Protein AF-A0A959WHS4-F1 (afdb_monomer_lite)

Sequence (307 aa):
MARWALAMSAAGRLDDRDVRGLQAGLTADWGADGTFGAGALDLGWALLAARAAAMEPPQLALERLRLTQGTDGGWPSRSGARADTVTTATALQALATWGEPRDSDTVRRARRWLLRQQRRDGGFPVWRGRRSTAVETAWATLGIRALGDDPRSASWRRRGGGGPLGYLRRLQGASGGVVVTAGGRESVLATALTALAFAGRPLPLESTASAVVVSHGPRVIRRSPVDGGHPGEVVLVAYRDNPGGTGVDPGQVRFVVGGRDVTAAARVTSLGLQVATNRVGPRPATAVLLLTDRAGNSSRTVWTIGR

pLDDT: mean 87.06, std 13.59, range [31.25, 98.56]

Foldseek 3Di:
DLVVLLVCQQVVNQDPVNLVVLVVVLVVQADPQLDGPAFLQRLLSSLLSCVSSLHDGRPNNLVRNLVQQDPQLAHARHPPGDGFLLSRLSSLLSCLSVPNDLPDPSNVSSLVLLLQQQDLLQAGDRGRPDDGWLLSLLSNLLSCVSSVHHQQDPSQQHVPNGHSLSSQVVQQDPVRFGAGDPPHDGDPNSSVSNVVSVPRHHPSNRYPPPDPPPQAFKDWPDWPPDFQEAHDQKTKTFIFGDSVFQFWDQVFKWKAKQNRTLSVQWDTDSTIIMHGPVSRDDDQIKIWIWIAHPSGRIDIDIGTHHD

Structure (mmCIF, N/CA/C/O backbone):
data_AF-A0A959WHS4-F1
#
_entry.id   AF-A0A959WHS4-F1
#
loop_
_atom_site.group_PDB
_atom_site.id
_atom_site.type_symbol
_atom_site.label_atom_id
_atom_site.label_alt_id
_atom_site.label_comp_id
_atom_site.label_asym_id
_atom_site.label_entity_id
_atom_site.label_seq_id
_atom_site.pdbx_PDB_ins_code
_atom_site.Cartn_x
_atom_site.Cartn_y
_atom_site.Cartn_z
_atom_site.occupancy
_atom_site.B_iso_or_equiv
_atom_site.auth_seq_id
_atom_site.auth_comp_id
_atom_site.auth_asym_id
_atom_site.auth_atom_id
_atom_site.pdbx_PDB_model_num
ATOM 1 N N . MET A 1 1 ? 14.689 0.725 8.552 1.00 54.44 1 MET A N 1
ATOM 2 C CA . MET A 1 1 ? 13.844 -0.161 9.388 1.00 54.44 1 MET A CA 1
ATOM 3 C C . MET A 1 1 ? 12.530 -0.577 8.719 1.00 54.44 1 MET A C 1
ATOM 5 O O . MET A 1 1 ? 12.254 -1.768 8.686 1.00 54.44 1 MET A O 1
ATOM 9 N N . ALA A 1 2 ? 11.768 0.337 8.100 1.00 57.09 2 ALA A N 1
ATOM 10 C CA . ALA A 1 2 ? 10.454 0.043 7.497 1.00 57.09 2 ALA A CA 1
ATOM 11 C C . ALA A 1 2 ? 10.394 -1.175 6.541 1.00 57.09 2 ALA A C 1
ATOM 13 O O . ALA A 1 2 ? 9.486 -1.996 6.634 1.00 57.09 2 ALA A O 1
ATOM 14 N N . ARG A 1 3 ? 11.383 -1.341 5.648 1.00 63.47 3 ARG A N 1
ATOM 15 C CA . ARG A 1 3 ? 11.418 -2.461 4.680 1.00 63.47 3 ARG A CA 1
ATOM 16 C C . ARG A 1 3 ? 11.615 -3.833 5.335 1.00 63.47 3 ARG A C 1
ATOM 18 O O . ARG A 1 3 ? 11.027 -4.807 4.881 1.00 63.47 3 ARG A O 1
ATOM 25 N N . TRP A 1 4 ? 12.426 -3.901 6.391 1.00 55.53 4 TRP A N 1
ATOM 26 C CA . TRP A 1 4 ? 12.658 -5.133 7.150 1.00 55.53 4 TRP A CA 1
ATOM 27 C C . TRP A 1 4 ? 11.402 -5.533 7.928 1.00 55.53 4 TRP A C 1
ATOM 29 O O . TRP A 1 4 ? 10.964 -6.674 7.839 1.00 55.53 4 TRP A O 1
ATOM 39 N N . ALA A 1 5 ? 10.751 -4.570 8.581 1.00 55.06 5 ALA A N 1
ATOM 40 C CA . ALA A 1 5 ? 9.518 -4.831 9.309 1.00 55.06 5 ALA A CA 1
ATOM 41 C C . ALA A 1 5 ? 8.369 -5.302 8.410 1.00 55.06 5 ALA A C 1
ATOM 43 O O . ALA A 1 5 ? 7.632 -6.206 8.783 1.00 55.06 5 ALA A O 1
ATOM 44 N N . LEU A 1 6 ? 8.238 -4.750 7.200 1.00 56.69 6 LEU A N 1
ATOM 45 C CA . LEU A 1 6 ? 7.239 -5.221 6.237 1.00 56.69 6 LEU A CA 1
ATOM 46 C C . LEU A 1 6 ? 7.536 -6.632 5.727 1.00 56.69 6 LEU A C 1
ATOM 48 O O . LEU A 1 6 ? 6.605 -7.408 5.533 1.00 56.69 6 LEU A O 1
ATOM 52 N N . ALA A 1 7 ? 8.812 -6.988 5.558 1.00 58.56 7 ALA A N 1
ATOM 53 C CA . ALA A 1 7 ? 9.209 -8.351 5.214 1.00 58.56 7 ALA A CA 1
ATOM 54 C C . ALA A 1 7 ? 8.917 -9.342 6.357 1.00 58.56 7 ALA A C 1
ATOM 56 O O . ALA A 1 7 ? 8.377 -10.417 6.107 1.00 58.56 7 ALA A O 1
ATOM 57 N N . MET A 1 8 ? 9.206 -8.970 7.607 1.00 50.91 8 MET A N 1
ATOM 58 C CA . MET A 1 8 ? 8.929 -9.801 8.787 1.00 50.91 8 MET A CA 1
ATOM 59 C C . MET A 1 8 ? 7.428 -9.914 9.084 1.00 50.91 8 MET A C 1
ATOM 61 O O . MET A 1 8 ? 6.952 -10.992 9.432 1.00 50.91 8 MET A O 1
ATOM 65 N N . SER A 1 9 ? 6.669 -8.836 8.875 1.00 53.22 9 SER A N 1
ATOM 66 C CA . SER A 1 9 ? 5.205 -8.825 8.970 1.00 53.22 9 SER A CA 1
ATOM 67 C C . SER A 1 9 ? 4.579 -9.744 7.922 1.00 53.22 9 SER A C 1
ATOM 69 O O . SER A 1 9 ? 3.782 -10.615 8.265 1.00 53.22 9 SER A O 1
ATOM 71 N N . ALA A 1 10 ? 5.018 -9.635 6.662 1.00 54.41 10 ALA A N 1
ATOM 72 C CA . ALA A 1 10 ? 4.577 -10.514 5.580 1.00 54.41 10 ALA A CA 1
ATOM 73 C C . ALA A 1 10 ? 4.923 -11.992 5.833 1.00 54.41 10 ALA A C 1
ATOM 75 O O . ALA A 1 10 ? 4.190 -12.879 5.400 1.00 54.41 10 ALA A O 1
ATOM 76 N N . ALA A 1 11 ? 6.021 -12.260 6.544 1.00 55.38 11 ALA A N 1
ATOM 77 C CA . ALA A 1 11 ? 6.413 -13.603 6.958 1.00 55.38 11 ALA A CA 1
ATOM 78 C C . ALA A 1 11 ? 5.663 -14.111 8.206 1.00 55.38 11 ALA A C 1
ATOM 80 O O . ALA A 1 11 ? 5.834 -15.275 8.562 1.00 55.38 11 ALA A O 1
ATOM 81 N N . GLY A 1 12 ? 4.873 -13.266 8.882 1.00 55.28 12 GLY A N 1
ATOM 82 C CA . GLY A 1 12 ? 4.223 -13.599 10.153 1.00 55.28 12 GLY A CA 1
ATOM 83 C C . GLY A 1 12 ? 5.212 -13.823 11.300 1.00 55.28 12 GLY A C 1
ATOM 84 O O . GLY A 1 12 ? 4.951 -14.637 12.178 1.00 55.28 12 GLY A O 1
ATOM 85 N N . ARG A 1 13 ? 6.379 -13.167 11.260 1.00 62.50 13 ARG A N 1
ATOM 86 C CA . ARG A 1 13 ? 7.510 -13.410 12.173 1.00 62.50 13 ARG A CA 1
ATOM 87 C C . ARG A 1 13 ? 7.918 -12.201 13.013 1.00 62.50 13 ARG A C 1
ATOM 89 O O . ARG A 1 13 ? 8.988 -12.240 13.603 1.00 62.50 13 ARG A O 1
ATOM 96 N N . LEU A 1 14 ? 7.122 -11.133 13.037 1.00 68.62 14 LEU A N 1
ATOM 97 C CA . LEU A 1 14 ? 7.367 -10.047 13.988 1.00 68.62 14 LEU A CA 1
ATOM 98 C C . LEU A 1 14 ? 7.032 -10.541 15.395 1.00 68.62 14 LEU A C 1
ATOM 100 O O . LEU A 1 14 ? 5.888 -10.917 15.645 1.00 68.62 14 LEU A O 1
ATOM 104 N N . ASP A 1 15 ? 8.016 -10.531 16.289 1.00 73.75 15 ASP A N 1
ATOM 105 C CA . ASP A 1 15 ? 7.779 -10.735 17.715 1.00 73.75 15 ASP A CA 1
ATOM 106 C C . ASP A 1 15 ? 7.495 -9.402 18.440 1.00 73.75 15 ASP A C 1
ATOM 108 O O . ASP A 1 15 ? 7.596 -8.307 17.878 1.00 73.75 15 ASP A O 1
ATOM 112 N N . ASP A 1 16 ? 7.132 -9.479 19.719 1.00 74.38 16 ASP A N 1
ATOM 113 C CA . ASP A 1 16 ? 6.828 -8.305 20.542 1.00 74.38 16 ASP A CA 1
ATOM 114 C C . ASP A 1 16 ? 7.999 -7.315 20.660 1.00 74.38 16 ASP A C 1
ATOM 116 O O . ASP A 1 16 ? 7.797 -6.108 20.830 1.00 74.38 16 ASP A O 1
ATOM 120 N N . ARG A 1 17 ? 9.240 -7.811 20.624 1.00 76.94 17 ARG A N 1
ATOM 121 C CA . ARG A 1 17 ? 10.437 -6.972 20.684 1.00 76.94 17 ARG A CA 1
ATOM 122 C C . ARG A 1 17 ? 10.614 -6.231 19.364 1.00 76.94 17 ARG A C 1
ATOM 124 O O . ARG A 1 17 ? 10.901 -5.033 19.399 1.00 76.94 17 ARG A O 1
ATOM 131 N N . ASP A 1 18 ? 10.399 -6.903 18.241 1.00 77.44 18 ASP A N 1
ATOM 132 C CA . ASP A 1 18 ? 10.465 -6.326 16.902 1.00 77.44 18 ASP A CA 1
ATOM 133 C C . ASP A 1 18 ? 9.399 -5.246 16.712 1.00 77.44 18 ASP A C 1
ATOM 135 O O . ASP A 1 18 ? 9.701 -4.157 16.218 1.00 77.44 18 ASP A O 1
ATOM 139 N N . VAL A 1 19 ? 8.167 -5.509 17.164 1.00 78.31 19 VAL A N 1
ATOM 140 C CA . VAL A 1 19 ? 7.074 -4.529 17.127 1.00 78.31 19 VAL A CA 1
ATOM 141 C C . VAL A 1 19 ? 7.425 -3.305 17.969 1.00 78.31 19 VAL A C 1
ATOM 143 O O . VAL A 1 19 ? 7.373 -2.189 17.453 1.00 78.31 19 VAL A O 1
ATOM 146 N N . ARG A 1 20 ? 7.851 -3.482 19.229 1.00 78.62 20 ARG A N 1
ATOM 147 C CA . ARG A 1 20 ? 8.248 -2.353 20.093 1.00 78.62 20 ARG A CA 1
ATOM 148 C C . ARG A 1 20 ? 9.414 -1.557 19.513 1.00 78.62 20 ARG A C 1
ATOM 150 O O . ARG A 1 20 ? 9.390 -0.330 19.552 1.00 78.62 20 ARG A O 1
ATOM 157 N N . GLY A 1 21 ? 10.421 -2.236 18.965 1.00 82.31 21 GLY A N 1
ATOM 158 C CA . GLY A 1 21 ? 11.563 -1.587 18.324 1.00 82.31 21 GLY A CA 1
ATOM 159 C C . GLY A 1 21 ? 11.145 -0.768 17.104 1.00 82.31 21 GLY A C 1
ATOM 160 O O . GLY A 1 21 ? 11.572 0.378 16.955 1.00 82.31 21 GLY A O 1
ATOM 161 N N . LEU A 1 22 ? 10.258 -1.317 16.268 1.00 80.69 22 LEU A N 1
ATOM 162 C CA . LEU A 1 22 ? 9.720 -0.601 15.117 1.00 80.69 22 LEU A CA 1
ATOM 163 C C . LEU A 1 22 ? 8.905 0.619 15.550 1.00 80.69 22 LEU A C 1
ATOM 165 O O . LEU A 1 22 ? 9.118 1.700 15.015 1.00 80.69 22 LEU A O 1
ATOM 169 N N . GLN A 1 23 ? 8.014 0.458 16.527 1.00 85.31 23 GLN A N 1
ATOM 170 C CA . GLN A 1 23 ? 7.203 1.541 17.082 1.00 85.31 23 GLN A CA 1
ATOM 171 C C . GLN A 1 23 ? 8.068 2.664 17.664 1.00 85.31 23 GLN A C 1
ATOM 173 O O . GLN A 1 23 ? 7.826 3.836 17.376 1.00 85.31 23 GLN A O 1
ATOM 178 N N . ALA A 1 24 ? 9.099 2.323 18.440 1.00 84.38 24 ALA A N 1
ATOM 179 C CA . ALA A 1 24 ? 10.003 3.302 19.034 1.00 84.38 24 ALA A CA 1
ATOM 180 C C . ALA A 1 24 ? 10.775 4.080 17.960 1.00 84.38 24 ALA A C 1
ATOM 182 O O . ALA A 1 24 ? 10.799 5.307 17.991 1.00 84.38 24 ALA A O 1
ATOM 183 N N . GLY A 1 25 ? 11.353 3.378 16.979 1.00 87.69 25 GLY A N 1
ATOM 184 C CA . GLY A 1 25 ? 12.091 4.020 15.892 1.00 87.69 25 GLY A CA 1
ATOM 185 C C . GLY A 1 25 ? 11.205 4.891 15.009 1.00 87.69 25 GLY A C 1
ATOM 186 O O . GLY A 1 25 ? 11.562 6.013 14.681 1.00 87.69 25 GLY A O 1
ATOM 187 N N . LEU A 1 26 ? 10.014 4.398 14.676 1.00 89.69 26 LEU A N 1
ATOM 188 C CA . LEU A 1 26 ? 9.041 5.162 13.916 1.00 89.69 26 LEU A CA 1
ATOM 189 C C . LEU A 1 26 ? 8.606 6.432 14.680 1.00 89.69 26 LEU A C 1
ATOM 191 O O . LEU A 1 26 ? 8.653 7.520 14.117 1.00 89.69 26 LEU A O 1
ATOM 195 N N . THR A 1 27 ? 8.271 6.317 15.972 1.00 89.94 27 THR A N 1
ATOM 196 C CA . THR A 1 27 ? 7.926 7.466 16.839 1.00 89.94 27 THR A CA 1
ATOM 197 C C . THR A 1 27 ? 9.037 8.511 16.894 1.00 89.94 27 THR A C 1
ATOM 199 O O . THR A 1 27 ? 8.744 9.701 16.861 1.00 89.94 27 THR A O 1
ATOM 202 N N . ALA A 1 28 ? 10.298 8.078 16.972 1.00 91.19 28 ALA A N 1
ATOM 203 C CA . ALA A 1 28 ? 11.445 8.980 17.045 1.00 91.19 28 ALA A CA 1
ATOM 204 C C . ALA A 1 28 ? 11.674 9.776 15.748 1.00 91.19 28 ALA A C 1
ATOM 206 O O . ALA A 1 28 ? 12.147 10.909 15.806 1.00 91.19 28 ALA A O 1
ATOM 207 N N . ASP A 1 29 ? 11.325 9.194 14.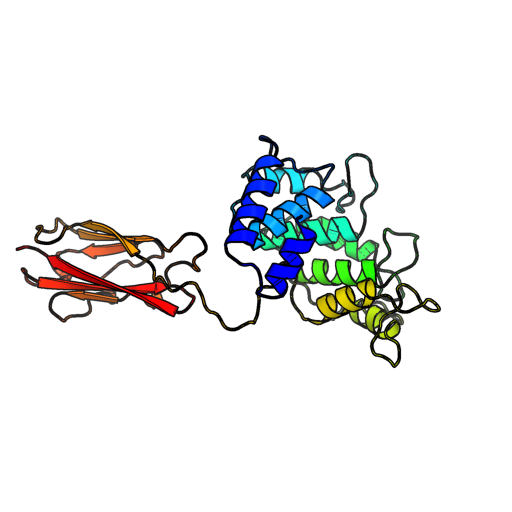600 1.00 92.50 29 ASP A N 1
ATOM 208 C CA . ASP A 1 29 ? 11.591 9.768 13.279 1.00 92.50 29 ASP A CA 1
ATOM 209 C C . ASP A 1 29 ? 10.419 10.603 12.722 1.00 92.50 29 ASP A C 1
ATOM 211 O O . ASP A 1 29 ? 10.596 11.340 11.747 1.00 92.50 29 ASP A O 1
ATOM 215 N N . TRP A 1 30 ? 9.213 10.504 13.296 1.00 92.19 30 TRP A N 1
ATOM 216 C CA . TRP A 1 30 ? 8.077 11.310 12.840 1.00 92.19 30 TRP A CA 1
ATOM 217 C C . TRP A 1 30 ? 8.220 12.779 13.224 1.00 92.19 30 TRP A C 1
ATOM 219 O O . TRP A 1 30 ? 8.336 13.140 14.394 1.00 92.19 30 TRP A O 1
ATOM 229 N N . GLY A 1 31 ? 8.082 13.645 12.223 1.00 89.50 31 GLY A N 1
ATOM 230 C CA . GLY A 1 31 ? 7.869 15.065 12.443 1.00 89.50 31 GLY A CA 1
ATOM 231 C C . GLY A 1 31 ? 6.472 15.340 13.003 1.00 89.50 31 GLY A C 1
ATOM 232 O O . GLY A 1 31 ? 5.489 14.698 12.620 1.00 89.50 31 GLY A O 1
ATOM 233 N N . ALA A 1 32 ? 6.364 16.359 13.859 1.00 86.12 32 ALA A N 1
ATOM 234 C CA . ALA A 1 32 ? 5.085 16.834 14.398 1.00 86.12 32 ALA A CA 1
ATOM 235 C C . ALA A 1 32 ? 4.089 17.267 13.300 1.00 86.12 32 ALA A C 1
ATOM 237 O O . ALA A 1 32 ? 2.879 17.264 13.505 1.00 86.12 32 ALA A O 1
ATOM 238 N N . ASP A 1 33 ? 4.596 17.604 12.115 1.00 85.06 33 ASP A N 1
ATOM 239 C CA . ASP A 1 33 ? 3.841 18.029 10.938 1.00 85.06 33 ASP A CA 1
ATOM 240 C C . ASP A 1 33 ? 3.510 16.870 9.969 1.00 85.06 33 ASP A C 1
ATOM 242 O O . ASP A 1 33 ? 3.195 17.098 8.792 1.00 85.06 33 ASP A O 1
ATOM 246 N N . GLY A 1 34 ? 3.629 15.624 10.444 1.00 88.50 34 GLY A N 1
ATOM 247 C CA . GLY A 1 34 ? 3.357 14.404 9.684 1.00 88.50 34 GLY A CA 1
ATOM 248 C C . GLY A 1 34 ? 4.434 14.042 8.659 1.00 88.50 34 GLY A C 1
ATOM 249 O O . GLY A 1 34 ? 4.206 13.163 7.825 1.00 88.50 34 GLY A O 1
ATOM 250 N N . THR A 1 35 ? 5.589 14.712 8.671 1.00 91.12 35 THR A N 1
ATOM 251 C CA . THR A 1 35 ? 6.719 14.353 7.806 1.00 91.12 35 THR A CA 1
ATOM 252 C C . THR A 1 35 ? 7.454 13.118 8.319 1.00 91.12 35 THR A C 1
ATOM 254 O O . THR A 1 35 ? 7.450 12.807 9.509 1.00 91.12 35 THR A O 1
ATOM 257 N N . PHE A 1 36 ? 8.068 12.384 7.392 1.00 93.00 36 PHE A N 1
ATOM 258 C CA . PHE A 1 36 ? 8.944 11.262 7.705 1.00 93.00 36 PHE A CA 1
ATOM 259 C C . PHE A 1 36 ? 9.984 11.117 6.592 1.00 93.00 36 PHE A C 1
ATOM 261 O O . PHE A 1 36 ? 9.624 10.950 5.422 1.00 93.00 36 PHE A O 1
ATOM 268 N N . GLY A 1 37 ? 11.267 11.169 6.951 1.00 89.69 37 GLY A N 1
ATOM 269 C CA . GLY A 1 37 ? 12.374 11.072 5.998 1.00 89.69 37 GLY A CA 1
ATOM 270 C C . GLY A 1 37 ? 12.412 12.202 4.960 1.00 89.69 37 GLY A C 1
ATOM 271 O O . GLY A 1 37 ? 11.938 13.313 5.193 1.00 89.69 37 GLY A O 1
ATOM 272 N N . ALA A 1 38 ? 13.009 11.925 3.799 1.00 87.00 38 ALA A N 1
ATOM 273 C CA . ALA A 1 38 ? 13.336 12.937 2.791 1.00 87.00 38 ALA A CA 1
ATOM 274 C C . ALA A 1 38 ? 12.208 13.207 1.775 1.00 87.00 38 ALA A C 1
ATOM 276 O O . ALA A 1 38 ? 12.337 14.093 0.920 1.00 87.00 38 ALA A O 1
ATOM 277 N N . GLY A 1 39 ? 11.109 12.448 1.818 1.00 90.56 39 GLY A N 1
ATOM 278 C CA . GLY A 1 39 ? 10.001 12.639 0.889 1.00 90.56 39 GLY A CA 1
ATOM 279 C C . GLY A 1 39 ? 8.959 11.530 0.872 1.00 90.56 39 GLY A C 1
ATOM 280 O O . GLY A 1 39 ? 8.875 10.702 1.776 1.00 90.56 39 GLY A O 1
ATOM 281 N N . ALA A 1 40 ? 8.143 11.520 -0.186 1.00 95.06 40 ALA A N 1
ATOM 282 C CA . ALA A 1 40 ? 6.965 10.661 -0.287 1.00 95.06 40 ALA A CA 1
ATOM 283 C C . ALA A 1 40 ? 7.296 9.163 -0.270 1.00 95.06 40 ALA A C 1
ATOM 285 O O . ALA A 1 40 ? 6.466 8.363 0.161 1.00 95.06 40 ALA A O 1
ATOM 286 N N . LEU A 1 41 ? 8.496 8.775 -0.719 1.00 93.75 41 LEU A N 1
ATOM 287 C CA . LEU A 1 41 ? 8.918 7.379 -0.646 1.00 93.75 41 LEU A CA 1
ATOM 288 C C . LEU A 1 41 ? 9.085 6.941 0.811 1.00 93.75 41 LEU A C 1
ATOM 290 O O . LEU A 1 41 ? 8.513 5.927 1.205 1.00 93.75 41 LEU A O 1
ATOM 294 N N . ASP A 1 42 ? 9.832 7.710 1.601 1.00 92.94 42 ASP A N 1
ATOM 295 C CA . ASP A 1 42 ? 10.083 7.402 3.010 1.00 92.94 42 ASP A CA 1
ATOM 296 C C . ASP A 1 42 ? 8.790 7.468 3.822 1.00 92.94 42 ASP A C 1
ATOM 298 O O . ASP A 1 42 ? 8.492 6.542 4.574 1.00 92.94 42 ASP A O 1
ATOM 302 N N . LEU A 1 43 ? 7.967 8.491 3.580 1.00 95.12 43 LEU A N 1
ATOM 303 C CA . LEU A 1 43 ? 6.655 8.634 4.204 1.00 95.12 43 LEU A CA 1
ATOM 304 C C . LEU A 1 43 ? 5.714 7.468 3.869 1.00 95.12 43 LEU A C 1
ATOM 306 O O . LEU A 1 43 ? 5.064 6.921 4.759 1.00 95.12 43 LEU A O 1
ATOM 310 N N . GLY A 1 44 ? 5.665 7.035 2.606 1.00 94.81 44 GLY A N 1
ATOM 311 C CA . GLY A 1 44 ? 4.879 5.870 2.202 1.00 94.81 44 GLY A CA 1
ATOM 312 C C . GLY A 1 44 ? 5.344 4.588 2.898 1.00 94.81 44 GLY A C 1
ATOM 313 O O . GLY A 1 44 ? 4.524 3.818 3.397 1.00 94.81 44 GLY A O 1
ATOM 314 N N . TRP A 1 45 ? 6.659 4.377 2.999 1.00 92.06 45 TRP A N 1
ATOM 315 C CA . TRP A 1 45 ? 7.220 3.244 3.738 1.00 92.06 45 TRP A CA 1
ATOM 316 C C . TRP A 1 45 ? 6.930 3.313 5.239 1.00 92.06 45 TRP A C 1
ATOM 318 O O . TRP A 1 45 ? 6.626 2.278 5.831 1.00 92.06 45 TRP A O 1
ATOM 328 N N . ALA A 1 46 ? 6.994 4.497 5.846 1.00 92.88 46 ALA A N 1
ATOM 329 C CA . ALA A 1 46 ? 6.677 4.700 7.254 1.00 92.88 46 ALA A CA 1
ATOM 330 C C . ALA A 1 46 ? 5.212 4.376 7.554 1.00 92.88 46 ALA A C 1
ATOM 332 O O . ALA A 1 46 ? 4.936 3.655 8.503 1.00 92.88 46 ALA A O 1
ATOM 333 N N . LEU A 1 47 ? 4.278 4.814 6.706 1.00 92.81 47 LEU A N 1
ATOM 334 C CA . LEU A 1 47 ? 2.850 4.507 6.843 1.00 92.81 47 LEU A CA 1
ATOM 335 C C . LEU A 1 47 ? 2.551 3.007 6.715 1.00 92.81 47 LEU A C 1
ATOM 337 O O . LEU A 1 47 ? 1.733 2.472 7.463 1.00 92.81 47 LEU A O 1
ATOM 341 N N . LEU A 1 48 ? 3.218 2.315 5.788 1.00 89.75 48 LEU A N 1
ATOM 342 C CA . LEU A 1 48 ? 3.103 0.860 5.660 1.00 89.75 48 LEU A CA 1
ATOM 343 C C . LEU A 1 48 ? 3.694 0.145 6.886 1.00 89.75 48 LEU A C 1
ATOM 345 O O . LEU A 1 48 ? 3.101 -0.804 7.398 1.00 89.75 48 LEU A O 1
ATOM 349 N N . ALA A 1 49 ? 4.841 0.612 7.384 1.00 85.69 49 ALA A N 1
ATOM 350 C CA . ALA A 1 49 ? 5.469 0.069 8.584 1.00 85.69 49 ALA A CA 1
ATOM 351 C C . ALA A 1 49 ? 4.640 0.332 9.851 1.00 85.69 49 ALA A C 1
ATOM 353 O O . ALA A 1 49 ? 4.535 -0.560 10.686 1.00 85.69 49 ALA A O 1
ATOM 354 N N . ALA A 1 50 ? 3.998 1.498 9.965 1.00 86.25 50 ALA A N 1
ATOM 355 C CA . ALA A 1 50 ? 3.081 1.835 11.053 1.00 86.25 50 ALA A CA 1
ATOM 356 C C . ALA A 1 50 ? 1.942 0.812 11.132 1.00 86.25 50 ALA A C 1
ATOM 358 O O . ALA A 1 50 ? 1.699 0.225 12.185 1.00 86.25 50 ALA A O 1
ATOM 359 N N . ARG A 1 51 ? 1.328 0.490 9.981 1.00 85.00 51 ARG A N 1
ATOM 360 C CA . ARG A 1 51 ? 0.299 -0.554 9.902 1.00 85.00 51 ARG A CA 1
ATOM 361 C C . ARG A 1 51 ? 0.841 -1.911 10.349 1.00 85.00 51 ARG A C 1
ATOM 363 O O . ARG A 1 51 ? 0.174 -2.595 11.120 1.00 85.00 51 ARG A O 1
ATOM 370 N N . ALA A 1 52 ? 2.033 -2.290 9.884 1.00 80.44 52 ALA A N 1
ATOM 371 C CA . ALA A 1 52 ? 2.676 -3.551 10.258 1.00 80.44 52 ALA A CA 1
ATOM 372 C C . ALA A 1 52 ? 2.993 -3.645 11.766 1.00 80.44 52 ALA A C 1
ATOM 374 O O . ALA A 1 52 ? 2.948 -4.736 12.324 1.00 80.44 52 ALA A O 1
ATOM 375 N N . ALA A 1 53 ? 3.264 -2.513 12.423 1.00 80.31 53 ALA A N 1
ATOM 376 C CA . ALA A 1 53 ? 3.466 -2.399 13.871 1.00 80.31 53 ALA A CA 1
ATOM 377 C C . ALA A 1 53 ? 2.171 -2.175 14.674 1.00 80.31 53 ALA A C 1
ATOM 379 O O . ALA A 1 53 ? 2.256 -1.886 15.868 1.00 80.31 53 ALA A O 1
ATOM 380 N N . ALA A 1 54 ? 0.990 -2.250 14.050 1.00 80.94 54 ALA A N 1
ATOM 381 C CA . ALA A 1 54 ? -0.287 -1.904 14.685 1.00 80.94 54 ALA A CA 1
ATOM 382 C C . ALA A 1 54 ? -0.265 -0.522 15.378 1.00 80.94 54 ALA A C 1
ATOM 384 O O . ALA A 1 54 ? -0.825 -0.333 16.457 1.00 80.94 54 ALA A O 1
ATOM 385 N N . MET A 1 55 ? 0.414 0.440 14.753 1.00 81.31 55 MET A N 1
ATOM 386 C CA . MET A 1 55 ? 0.598 1.802 15.232 1.00 81.31 55 MET A CA 1
ATOM 387 C C . MET A 1 55 ? -0.161 2.773 14.334 1.00 81.31 55 MET A C 1
ATOM 389 O O . MET A 1 55 ? 0.006 2.760 13.114 1.00 81.31 55 MET A O 1
ATOM 393 N N . GLU A 1 56 ? -0.963 3.636 14.952 1.00 85.00 56 GLU A N 1
ATOM 394 C CA . GLU A 1 56 ? -1.584 4.765 14.264 1.00 85.00 56 GLU A CA 1
ATOM 395 C C . GLU A 1 56 ? -0.515 5.819 13.938 1.00 85.00 56 GLU A C 1
ATOM 397 O O . GLU A 1 56 ? 0.188 6.268 14.850 1.00 85.00 56 GLU A O 1
ATOM 402 N N . PRO A 1 57 ? -0.351 6.215 12.665 1.00 86.44 57 PRO A N 1
ATOM 403 C CA . PRO A 1 57 ? 0.548 7.296 12.301 1.00 86.44 57 PRO A CA 1
ATOM 404 C C . PRO A 1 57 ? -0.040 8.647 12.743 1.00 86.44 57 PRO A C 1
ATOM 406 O O . PRO A 1 57 ? -1.246 8.755 12.990 1.00 86.44 57 PRO A O 1
ATOM 409 N N . PRO A 1 58 ? 0.770 9.720 12.780 1.00 86.69 58 PRO A N 1
ATOM 410 C CA . PRO A 1 58 ? 0.252 11.069 12.979 1.00 86.69 58 PRO A CA 1
ATOM 411 C C . PRO A 1 58 ? -0.854 11.398 11.969 1.00 86.69 58 PRO A C 1
ATOM 413 O O . PRO A 1 58 ? -0.724 11.091 10.782 1.00 86.69 58 PRO A O 1
ATOM 416 N N . GLN A 1 59 ? -1.916 12.081 12.408 1.00 78.88 59 GLN A N 1
ATOM 417 C CA . GLN A 1 59 ? -3.083 12.387 11.566 1.00 78.88 59 GLN A CA 1
ATOM 418 C C . GLN A 1 59 ? -2.691 13.135 10.279 1.00 78.88 59 GLN A C 1
ATOM 420 O O . GLN A 1 59 ? -3.224 12.860 9.203 1.00 78.88 59 GLN A O 1
ATOM 425 N N . LEU A 1 60 ? -1.702 14.029 10.375 1.00 89.75 60 LEU A N 1
ATOM 426 C CA . LEU A 1 60 ? -1.199 14.827 9.253 1.00 89.75 60 LEU A CA 1
ATOM 427 C C . LEU A 1 60 ? -0.381 14.019 8.231 1.00 89.75 60 LEU A C 1
ATOM 429 O O . LEU A 1 60 ? -0.146 14.502 7.126 1.00 89.75 60 LEU A O 1
ATOM 433 N N . ALA A 1 61 ? 0.053 12.794 8.542 1.00 93.12 61 ALA A N 1
ATOM 434 C CA . ALA A 1 61 ? 0.937 12.021 7.666 1.00 93.12 61 ALA A CA 1
ATOM 435 C C . ALA A 1 61 ? 0.265 11.639 6.335 1.00 93.12 61 ALA A C 1
ATOM 437 O O . ALA A 1 61 ? 0.874 11.738 5.267 1.00 93.12 61 ALA A O 1
ATOM 438 N N . LEU A 1 62 ? -1.014 11.249 6.369 1.00 91.06 62 LEU A N 1
ATOM 439 C CA . LEU A 1 62 ? -1.775 10.929 5.155 1.00 91.06 62 LEU A CA 1
ATOM 440 C C . LEU A 1 62 ? -2.048 12.178 4.318 1.00 91.06 62 LEU A C 1
ATOM 442 O O . LEU A 1 62 ? -1.928 12.142 3.095 1.00 91.06 62 LEU A O 1
ATOM 446 N N . GLU A 1 63 ? -2.378 13.295 4.967 1.00 92.38 63 GLU A N 1
ATOM 447 C CA . GLU A 1 63 ? -2.549 14.583 4.294 1.00 92.38 63 GLU A CA 1
ATOM 448 C C . GLU A 1 63 ? -1.252 15.030 3.617 1.00 92.38 63 GLU A C 1
ATOM 450 O O . GLU A 1 63 ? -1.257 15.362 2.431 1.00 92.38 63 GLU A O 1
ATOM 455 N N . ARG A 1 64 ? -0.117 14.925 4.314 1.00 94.00 64 ARG A N 1
ATOM 456 C CA . ARG A 1 64 ? 1.203 15.206 3.747 1.00 94.00 64 ARG A CA 1
ATOM 457 C C . ARG A 1 64 ? 1.488 14.333 2.532 1.00 94.00 64 ARG A C 1
ATOM 459 O O . ARG A 1 64 ? 1.951 14.836 1.506 1.00 94.00 64 ARG A O 1
ATOM 466 N N . LEU A 1 65 ? 1.185 13.038 2.612 1.00 95.69 65 LEU A N 1
ATOM 467 C CA . LEU A 1 65 ? 1.360 12.147 1.474 1.00 95.69 65 LEU A CA 1
ATOM 468 C C . LEU A 1 65 ? 0.496 12.603 0.289 1.00 95.69 65 LEU A C 1
ATOM 470 O O . LEU A 1 65 ? 1.010 12.685 -0.820 1.00 95.69 65 LEU A O 1
ATOM 474 N N . ARG A 1 66 ? -0.763 13.005 0.495 1.00 95.38 66 ARG A N 1
ATOM 475 C CA . ARG A 1 66 ? -1.607 13.563 -0.583 1.00 95.38 66 ARG A CA 1
ATOM 476 C C . ARG A 1 66 ? -1.021 14.853 -1.173 1.00 95.38 66 ARG A C 1
ATOM 478 O O . ARG A 1 66 ? -0.947 14.974 -2.393 1.00 95.38 66 ARG A O 1
ATOM 485 N N . LEU A 1 67 ? -0.546 15.776 -0.333 1.00 94.06 67 LEU A N 1
ATOM 486 C CA . LEU A 1 67 ? 0.029 17.064 -0.753 1.00 94.06 67 LEU A CA 1
ATOM 487 C C . LEU A 1 67 ? 1.336 16.924 -1.544 1.00 94.06 67 LEU A C 1
ATOM 489 O O . LEU A 1 67 ? 1.657 17.776 -2.366 1.00 94.06 67 LEU A O 1
ATOM 493 N N . THR A 1 68 ? 2.088 15.845 -1.325 1.00 94.69 68 THR A N 1
ATOM 494 C CA . THR A 1 68 ? 3.326 15.569 -2.077 1.00 94.69 68 THR A CA 1
ATOM 495 C C . THR A 1 68 ? 3.082 14.950 -3.458 1.00 94.69 68 THR A C 1
ATOM 497 O O . THR A 1 68 ? 4.040 14.743 -4.207 1.00 94.69 68 THR A O 1
ATOM 500 N N . GLN A 1 69 ? 1.827 14.666 -3.831 1.00 97.44 69 GLN A N 1
ATOM 501 C CA . GLN A 1 69 ? 1.500 14.185 -5.171 1.00 97.44 69 GLN A CA 1
ATOM 502 C C . GLN A 1 69 ? 1.805 15.271 -6.209 1.00 97.44 69 GLN A C 1
ATOM 504 O O . GLN A 1 69 ? 1.242 16.366 -6.175 1.00 97.44 69 GLN A O 1
ATOM 509 N N . GLY A 1 70 ? 2.651 14.947 -7.186 1.00 95.19 70 GLY A N 1
ATOM 510 C CA . GLY A 1 70 ? 2.989 15.847 -8.282 1.00 95.19 70 GLY A CA 1
ATOM 511 C C . GLY A 1 70 ? 1.767 16.201 -9.128 1.00 95.19 70 GLY A C 1
ATOM 512 O O . GLY A 1 70 ? 0.776 15.470 -9.162 1.00 95.19 70 GLY A O 1
ATOM 513 N N . THR A 1 71 ? 1.825 17.319 -9.855 1.00 94.50 71 THR A N 1
ATOM 514 C CA . THR A 1 71 ? 0.726 17.793 -10.722 1.00 94.50 71 THR A CA 1
ATOM 515 C C . THR A 1 71 ? 0.356 16.781 -11.811 1.00 94.50 71 THR A C 1
ATOM 517 O O . THR A 1 71 ? -0.821 16.629 -12.141 1.00 94.50 71 THR A O 1
ATOM 520 N N . ASP A 1 72 ? 1.324 15.993 -12.281 1.00 94.38 72 ASP A N 1
ATOM 521 C CA . ASP A 1 72 ? 1.125 14.902 -13.237 1.00 94.38 72 ASP A CA 1
ATOM 522 C C . ASP A 1 72 ? 0.372 13.686 -12.654 1.00 94.38 72 ASP A C 1
ATOM 524 O O . ASP A 1 72 ? -0.082 12.820 -13.413 1.00 94.38 72 ASP A O 1
ATOM 528 N N . GLY A 1 73 ? 0.185 13.638 -11.333 1.00 97.00 73 GLY A N 1
ATOM 529 C CA . GLY A 1 73 ? -0.536 12.601 -10.599 1.00 97.00 73 GLY A CA 1
ATOM 530 C C . GLY A 1 73 ? 0.343 11.486 -10.034 1.00 97.00 73 GLY A C 1
ATOM 531 O O . GLY A 1 73 ? -0.186 10.611 -9.354 1.00 97.00 73 GLY A O 1
ATOM 532 N N . GLY A 1 74 ? 1.649 11.482 -10.302 1.00 97.56 74 GLY A N 1
ATOM 533 C CA . GLY A 1 74 ? 2.582 10.550 -9.669 1.00 97.56 74 GLY A CA 1
ATOM 534 C C . GLY A 1 74 ? 3.218 11.151 -8.417 1.00 97.56 74 GLY A C 1
ATOM 535 O O . GLY A 1 74 ? 3.085 12.346 -8.157 1.00 97.56 74 GLY A O 1
ATOM 536 N N . TRP A 1 75 ? 3.939 10.336 -7.649 1.00 98.19 75 TRP A N 1
ATOM 537 C CA . TRP A 1 75 ? 4.744 10.824 -6.528 1.00 98.19 75 TRP A CA 1
ATOM 538 C C . TRP A 1 75 ? 6.227 10.809 -6.868 1.00 98.19 75 TRP A C 1
ATOM 540 O O . TRP A 1 75 ? 6.728 9.791 -7.358 1.00 98.19 75 TRP A O 1
ATOM 550 N N . PRO A 1 76 ? 6.941 11.911 -6.597 1.00 96.19 76 PRO A N 1
ATOM 551 C CA . PRO A 1 76 ? 8.391 11.925 -6.608 1.00 96.19 76 PRO A CA 1
ATOM 552 C C . PRO A 1 76 ? 8.937 11.370 -5.294 1.00 96.19 76 PRO A C 1
ATOM 554 O O . PRO A 1 76 ? 8.351 11.577 -4.232 1.00 96.19 76 PRO A O 1
ATOM 557 N N . SER A 1 77 ? 10.088 10.702 -5.343 1.00 91.75 77 SER A N 1
ATOM 558 C CA . SER A 1 77 ? 10.730 10.168 -4.134 1.00 91.75 77 SER A CA 1
ATOM 559 C C . SER A 1 77 ? 11.016 11.243 -3.079 1.00 91.75 77 SER A C 1
ATOM 561 O O . SER A 1 77 ? 10.887 10.979 -1.885 1.00 91.75 77 SER A O 1
ATOM 563 N N . ARG A 1 78 ? 11.342 12.461 -3.526 1.00 90.94 78 ARG A N 1
ATOM 564 C CA . ARG A 1 78 ? 11.612 13.655 -2.714 1.00 90.94 78 ARG A CA 1
ATOM 565 C C . ARG A 1 78 ? 11.161 14.930 -3.420 1.00 90.94 78 ARG A C 1
ATOM 567 O O . ARG A 1 78 ? 10.954 14.927 -4.635 1.00 90.94 78 ARG A O 1
ATOM 574 N N . SER A 1 79 ? 11.061 16.028 -2.673 1.00 85.12 79 SER A N 1
ATOM 575 C CA . SER A 1 79 ? 10.705 17.335 -3.241 1.00 85.12 79 SER A CA 1
ATOM 576 C C . SER A 1 79 ? 11.641 17.729 -4.395 1.00 85.12 79 SER A C 1
ATOM 578 O O . SER A 1 79 ? 12.850 17.479 -4.352 1.00 85.12 79 SER A O 1
ATOM 580 N N . GLY A 1 80 ? 11.061 18.286 -5.461 1.00 86.50 80 GLY A N 1
ATOM 581 C CA . GLY A 1 80 ? 11.762 18.687 -6.687 1.00 86.50 80 GLY A CA 1
ATOM 582 C C . GLY A 1 80 ? 12.200 17.544 -7.612 1.00 86.50 80 GLY A C 1
ATOM 583 O O . GLY A 1 80 ? 12.663 17.810 -8.720 1.00 86.50 80 GLY A O 1
ATOM 584 N N . ALA A 1 81 ? 12.063 16.275 -7.209 1.00 92.69 81 ALA A N 1
ATOM 585 C CA . ALA A 1 81 ? 12.332 15.152 -8.101 1.00 92.69 81 ALA A CA 1
ATOM 586 C C . ALA A 1 81 ? 11.162 14.908 -9.068 1.00 92.69 81 ALA A C 1
ATOM 588 O O . ALA A 1 81 ? 10.042 15.383 -8.883 1.00 92.69 81 ALA A O 1
ATOM 589 N N . ARG A 1 82 ? 11.427 14.129 -10.119 1.00 95.00 82 ARG A N 1
ATOM 590 C CA . ARG A 1 82 ? 10.382 13.638 -11.019 1.00 95.00 82 ARG A CA 1
ATOM 591 C C . ARG A 1 82 ? 9.610 12.505 -10.344 1.00 95.00 82 ARG A C 1
ATOM 593 O O . ARG A 1 82 ? 10.209 11.690 -9.648 1.00 95.00 82 ARG A O 1
ATOM 600 N N . ALA A 1 83 ? 8.309 12.420 -10.615 1.00 97.56 83 ALA A N 1
ATOM 601 C CA . ALA A 1 83 ? 7.515 11.267 -10.221 1.00 97.56 83 ALA A CA 1
ATOM 602 C C . ALA A 1 83 ? 8.063 9.960 -10.815 1.00 97.56 83 ALA A C 1
ATOM 604 O O . ALA A 1 83 ? 8.446 9.911 -11.991 1.00 97.56 83 ALA A O 1
ATOM 605 N N . ASP A 1 84 ? 8.059 8.901 -10.010 1.00 98.19 84 ASP A N 1
ATOM 606 C CA . ASP A 1 84 ? 8.550 7.584 -10.402 1.00 98.19 84 ASP A CA 1
ATOM 607 C C . ASP A 1 84 ? 7.586 6.458 -10.005 1.00 98.19 84 ASP A C 1
ATOM 609 O O . ASP A 1 84 ? 6.696 6.614 -9.161 1.00 98.19 84 ASP A O 1
ATOM 613 N N . THR A 1 85 ? 7.739 5.313 -10.667 1.00 98.44 85 THR A N 1
ATOM 614 C CA . THR A 1 85 ? 6.815 4.181 -10.548 1.00 98.44 85 THR A CA 1
ATOM 615 C C . THR A 1 85 ? 6.831 3.546 -9.164 1.00 98.44 85 THR A C 1
ATOM 617 O O . THR A 1 85 ? 5.765 3.187 -8.661 1.00 98.44 85 THR A O 1
ATOM 620 N N . VAL A 1 86 ? 8.001 3.416 -8.535 1.00 96.69 86 VAL A N 1
ATOM 621 C CA . VAL A 1 86 ? 8.120 2.763 -7.224 1.00 96.69 86 VAL A CA 1
ATOM 622 C C . VAL A 1 86 ? 7.495 3.644 -6.156 1.00 96.69 86 VAL A C 1
ATOM 624 O O . VAL A 1 86 ? 6.669 3.164 -5.377 1.00 96.69 86 VAL A O 1
ATOM 627 N N . THR A 1 87 ? 7.818 4.937 -6.153 1.00 98.00 87 THR A N 1
ATOM 628 C CA . THR A 1 87 ? 7.260 5.882 -5.186 1.00 98.00 87 THR A CA 1
ATOM 629 C C . THR A 1 87 ? 5.751 6.011 -5.357 1.00 98.00 87 THR A C 1
ATOM 631 O O . THR A 1 87 ? 5.015 5.900 -4.379 1.00 98.00 87 THR A O 1
ATOM 634 N N . THR A 1 88 ? 5.263 6.139 -6.594 1.00 98.38 88 THR A N 1
ATOM 635 C CA . THR A 1 88 ? 3.820 6.211 -6.872 1.00 98.38 88 THR A CA 1
ATOM 636 C C . THR A 1 88 ? 3.088 4.953 -6.400 1.00 98.38 88 THR A C 1
ATOM 638 O O . THR A 1 88 ? 2.052 5.048 -5.746 1.00 98.38 88 THR A O 1
ATOM 641 N N . ALA A 1 89 ? 3.626 3.764 -6.680 1.00 97.62 89 ALA A N 1
ATOM 642 C CA . ALA A 1 89 ? 3.027 2.513 -6.223 1.00 97.62 89 ALA A CA 1
ATOM 643 C C . ALA A 1 89 ? 3.086 2.337 -4.697 1.00 97.62 89 ALA A C 1
ATOM 645 O O . ALA A 1 89 ? 2.172 1.755 -4.115 1.00 97.62 89 ALA A O 1
ATOM 646 N N . THR A 1 90 ? 4.145 2.824 -4.047 1.00 96.25 90 THR A N 1
ATOM 647 C CA . THR A 1 90 ? 4.285 2.792 -2.582 1.00 96.25 90 THR A CA 1
ATOM 648 C C . THR A 1 90 ? 3.271 3.726 -1.925 1.00 96.25 90 THR A C 1
ATOM 650 O O . THR A 1 90 ? 2.559 3.301 -1.019 1.00 96.25 90 THR A O 1
ATOM 653 N N . ALA A 1 91 ? 3.130 4.958 -2.426 1.00 97.06 91 ALA A N 1
ATOM 654 C CA . ALA A 1 91 ? 2.148 5.920 -1.929 1.00 97.06 91 ALA A CA 1
ATOM 655 C C . ALA A 1 91 ? 0.712 5.391 -2.065 1.00 97.06 91 ALA A C 1
ATOM 657 O O . ALA A 1 91 ? -0.071 5.482 -1.125 1.00 97.06 91 ALA A O 1
ATOM 658 N N . LEU A 1 92 ? 0.384 4.765 -3.201 1.00 96.62 92 LEU A N 1
ATOM 659 C CA . LEU A 1 92 ? -0.921 4.134 -3.409 1.00 96.62 92 LEU A CA 1
ATOM 660 C C . LEU A 1 92 ? -1.209 3.011 -2.408 1.00 96.62 92 LEU A C 1
ATOM 662 O O . LEU A 1 92 ? -2.316 2.934 -1.884 1.00 96.62 92 LEU A O 1
ATOM 666 N N . GLN A 1 93 ? -0.222 2.158 -2.128 1.00 94.62 93 GLN A N 1
ATOM 667 C CA . GLN A 1 93 ? -0.362 1.101 -1.124 1.00 94.62 93 GLN A CA 1
ATOM 668 C C . GLN A 1 93 ? -0.555 1.678 0.279 1.00 94.62 93 GLN A C 1
ATOM 670 O O . GLN A 1 93 ? -1.439 1.223 1.000 1.00 94.62 93 GLN A O 1
ATOM 675 N N . ALA A 1 94 ? 0.217 2.703 0.650 1.00 93.81 94 ALA A N 1
ATOM 676 C CA . ALA A 1 94 ? 0.076 3.378 1.936 1.00 93.81 94 ALA A CA 1
ATOM 677 C C . ALA A 1 94 ? -1.317 4.007 2.097 1.00 93.81 94 ALA A C 1
ATOM 679 O O . ALA A 1 94 ? -1.997 3.747 3.084 1.00 93.81 94 ALA A O 1
ATOM 680 N N . LEU A 1 95 ? -1.782 4.768 1.106 1.00 92.88 95 LEU A N 1
ATOM 681 C CA . LEU A 1 95 ? -3.109 5.387 1.127 1.00 92.88 95 LEU A CA 1
ATOM 682 C C . LEU A 1 95 ? -4.229 4.340 1.220 1.00 92.88 95 LEU A C 1
ATOM 684 O O . LEU A 1 95 ? -5.114 4.463 2.062 1.00 92.88 95 LEU A O 1
ATOM 688 N N . ALA A 1 96 ? -4.167 3.279 0.410 1.00 89.12 96 ALA A N 1
ATOM 689 C CA . ALA A 1 96 ? -5.159 2.205 0.447 1.00 89.12 96 ALA A CA 1
ATOM 690 C C . ALA A 1 96 ? -5.177 1.468 1.797 1.00 89.12 96 ALA A C 1
ATOM 692 O O . ALA A 1 96 ? -6.248 1.141 2.304 1.00 89.12 96 ALA A O 1
ATOM 693 N N . THR A 1 97 ? -4.002 1.244 2.396 1.00 86.19 97 THR A N 1
ATOM 694 C CA . THR A 1 97 ? -3.856 0.620 3.724 1.00 86.19 97 THR A CA 1
ATOM 695 C C . THR A 1 97 ? -4.603 1.397 4.805 1.00 86.19 97 THR A C 1
ATOM 697 O O . THR A 1 97 ? -5.182 0.798 5.707 1.00 86.19 97 THR A O 1
ATOM 700 N N . TRP A 1 98 ? -4.617 2.723 4.686 1.00 85.44 98 TRP A N 1
ATOM 701 C CA . TRP A 1 98 ? -5.249 3.638 5.632 1.00 85.44 98 TRP A CA 1
ATOM 702 C C . TRP A 1 98 ? -6.623 4.142 5.160 1.00 85.44 98 TRP A C 1
ATOM 704 O O . TRP A 1 98 ? -7.093 5.189 5.598 1.00 85.44 98 TRP A O 1
ATOM 714 N N . GLY A 1 99 ? -7.285 3.385 4.278 1.00 84.12 99 GLY A N 1
ATOM 715 C CA . GLY A 1 99 ? -8.695 3.590 3.944 1.00 84.12 99 GLY A CA 1
ATOM 716 C C . GLY A 1 99 ? -8.984 4.700 2.933 1.00 84.12 99 GLY A C 1
ATOM 717 O O . GLY A 1 99 ? -10.126 5.146 2.847 1.00 84.12 99 GLY A O 1
ATOM 718 N N . GLU A 1 100 ? -7.995 5.146 2.152 1.00 86.38 100 GLU A N 1
ATOM 719 C CA . GLU A 1 100 ? -8.239 6.087 1.054 1.00 86.38 100 GLU A CA 1
ATOM 720 C C . GLU A 1 100 ? -9.276 5.512 0.063 1.00 86.38 100 GLU A C 1
ATOM 722 O O . GLU A 1 100 ? -9.090 4.395 -0.441 1.00 86.38 100 GLU A O 1
ATOM 727 N N . PRO A 1 101 ? -10.349 6.257 -0.267 1.00 84.00 101 PRO A N 1
ATOM 728 C CA . PRO A 1 101 ? -11.346 5.799 -1.226 1.00 84.00 101 PRO A CA 1
ATOM 729 C C . PRO A 1 101 ? -10.741 5.529 -2.607 1.00 84.00 101 PRO A C 1
ATOM 731 O O . PRO A 1 101 ? -9.975 6.326 -3.149 1.00 84.00 101 PRO A O 1
ATOM 7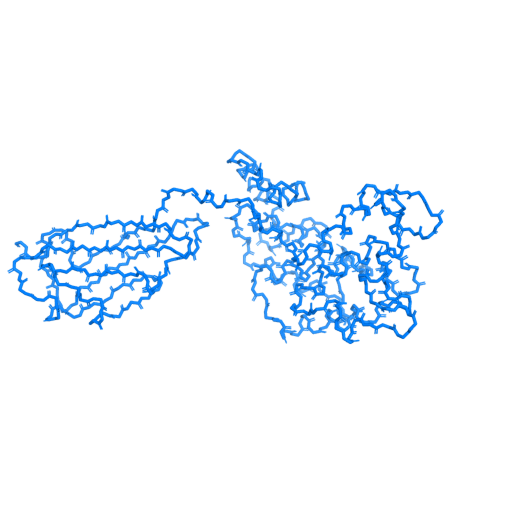34 N N . ARG A 1 102 ? -11.128 4.408 -3.226 1.00 83.56 102 ARG A N 1
ATOM 735 C CA . ARG A 1 102 ? -10.611 3.981 -4.544 1.00 83.56 102 ARG A CA 1
ATOM 736 C C . ARG A 1 102 ? -10.965 4.937 -5.682 1.00 83.56 102 ARG A C 1
ATOM 738 O O . ARG A 1 102 ? -10.346 4.893 -6.746 1.00 83.56 102 ARG A O 1
ATOM 745 N N . ASP A 1 103 ? -11.986 5.752 -5.481 1.00 82.56 103 ASP A N 1
ATOM 746 C CA . ASP A 1 103 ? -12.471 6.758 -6.407 1.00 82.56 103 ASP A CA 1
ATOM 747 C C . ASP A 1 103 ? -12.003 8.170 -6.043 1.00 82.56 103 ASP A C 1
ATOM 749 O O . ASP A 1 103 ? -12.376 9.099 -6.753 1.00 82.56 103 ASP A O 1
ATOM 753 N N . SER A 1 104 ? -11.156 8.359 -5.022 1.00 90.56 104 SER A N 1
ATOM 754 C CA . SER A 1 104 ? -10.644 9.683 -4.662 1.00 90.56 104 SER A CA 1
ATOM 755 C C . SER A 1 104 ? -9.858 10.327 -5.805 1.00 90.56 104 SER A C 1
ATOM 757 O O . SER A 1 104 ? -9.295 9.650 -6.675 1.00 90.56 104 SER A O 1
ATOM 759 N N . ASP A 1 105 ? -9.798 11.661 -5.834 1.00 94.38 105 ASP A N 1
ATOM 760 C CA . ASP A 1 105 ? -9.093 12.348 -6.916 1.00 94.38 105 ASP A CA 1
ATOM 761 C C . ASP A 1 105 ? -7.601 11.994 -6.960 1.00 94.38 105 ASP A C 1
ATOM 763 O O . ASP A 1 105 ? -7.057 11.698 -8.030 1.00 94.38 105 ASP A O 1
ATOM 767 N N . THR A 1 106 ? -6.977 11.906 -5.785 1.00 94.88 106 THR A N 1
ATOM 768 C CA . THR A 1 106 ? -5.604 11.441 -5.591 1.00 94.88 106 THR A CA 1
ATOM 769 C C . THR A 1 106 ? -5.376 10.079 -6.247 1.00 94.88 106 THR A C 1
ATOM 771 O O . THR A 1 106 ? -4.458 9.927 -7.064 1.00 94.88 106 THR A O 1
ATOM 774 N N . VAL A 1 107 ? -6.248 9.104 -5.976 1.00 94.75 107 VAL A N 1
ATOM 775 C CA . VAL A 1 107 ? -6.164 7.760 -6.559 1.00 94.75 107 VAL A CA 1
ATOM 776 C C . VAL A 1 107 ? -6.398 7.781 -8.074 1.00 94.75 107 VAL A C 1
ATOM 778 O O . VAL A 1 107 ? -5.639 7.165 -8.831 1.00 94.75 107 VAL A O 1
ATOM 781 N N . ARG A 1 108 ? -7.403 8.516 -8.564 1.00 95.62 108 ARG A N 1
ATOM 782 C CA . ARG A 1 108 ? -7.692 8.610 -10.008 1.00 95.62 108 ARG A CA 1
ATOM 783 C C . ARG A 1 108 ? -6.530 9.226 -10.786 1.00 95.62 108 ARG A C 1
ATOM 785 O O . ARG A 1 108 ? -6.200 8.753 -11.877 1.00 95.62 108 ARG A O 1
ATOM 792 N N . ARG A 1 109 ? -5.887 10.263 -10.243 1.00 97.94 109 ARG A N 1
ATOM 793 C CA . ARG A 1 109 ? -4.707 10.907 -10.844 1.00 97.94 109 ARG A CA 1
ATOM 794 C C . ARG A 1 109 ? -3.523 9.944 -10.924 1.00 97.94 109 ARG A C 1
ATOM 796 O O . ARG A 1 109 ? -2.924 9.819 -11.994 1.00 97.94 109 ARG A O 1
ATOM 803 N N . ALA A 1 110 ? -3.269 9.194 -9.856 1.00 98.00 110 ALA A N 1
ATOM 804 C CA . ALA A 1 110 ? -2.224 8.174 -9.802 1.00 98.00 110 ALA A CA 1
ATOM 805 C C . ALA A 1 110 ? -2.464 7.021 -10.786 1.00 98.00 110 ALA A C 1
ATOM 807 O O . ALA A 1 110 ? -1.557 6.618 -11.519 1.00 98.00 110 ALA A O 1
ATOM 808 N N . ARG A 1 111 ? -3.712 6.546 -10.882 1.00 97.69 111 ARG A N 1
ATOM 809 C CA . ARG A 1 111 ? -4.135 5.547 -11.872 1.00 97.69 111 ARG A CA 1
ATOM 810 C C . ARG A 1 111 ? -3.825 6.011 -13.293 1.00 97.69 111 ARG A C 1
ATOM 812 O O . ARG A 1 111 ? -3.183 5.292 -14.058 1.00 97.69 111 ARG A O 1
ATOM 819 N N . ARG A 1 112 ? -4.233 7.240 -13.641 1.00 97.94 112 ARG A N 1
ATOM 820 C CA . ARG A 1 112 ? -3.935 7.845 -14.950 1.00 97.94 112 ARG A CA 1
ATOM 821 C C . ARG A 1 112 ? -2.431 7.962 -15.182 1.00 97.94 112 ARG A C 1
ATOM 823 O O . ARG A 1 112 ? -1.974 7.714 -16.296 1.00 97.94 112 ARG A O 1
ATOM 830 N N . TRP A 1 113 ? -1.662 8.327 -14.159 1.00 98.38 113 TRP A N 1
ATOM 831 C CA . TRP A 1 113 ? -0.210 8.425 -14.259 1.00 98.38 113 TRP A CA 1
ATOM 832 C C . TRP A 1 113 ? 0.435 7.072 -14.589 1.00 98.38 113 TRP A C 1
ATOM 834 O O . TRP A 1 113 ? 1.180 6.994 -15.569 1.00 98.38 113 TRP A O 1
ATOM 844 N N . LEU A 1 114 ? 0.084 6.002 -13.862 1.00 98.44 114 LEU A N 1
ATOM 845 C CA . LEU A 1 114 ? 0.573 4.638 -14.111 1.00 98.44 114 LEU A CA 1
ATOM 846 C C . LEU A 1 114 ? 0.181 4.140 -15.509 1.00 98.44 114 LEU A C 1
ATOM 848 O O . LEU A 1 114 ? 1.032 3.640 -16.248 1.00 98.44 114 LEU A O 1
ATOM 852 N N . LEU A 1 115 ? -1.069 4.356 -15.933 1.00 97.88 115 LEU A N 1
ATOM 853 C CA . LEU A 1 115 ? -1.523 4.007 -17.285 1.00 97.88 115 LEU A CA 1
ATOM 854 C C . LEU A 1 115 ? -0.692 4.686 -18.387 1.00 97.88 115 LEU A C 1
ATOM 856 O O . LEU A 1 115 ? -0.507 4.095 -19.452 1.00 97.88 115 LEU A O 1
ATOM 860 N N . ARG A 1 116 ? -0.167 5.899 -18.154 1.00 97.44 116 ARG A N 1
ATOM 861 C CA . ARG A 1 116 ? 0.733 6.593 -19.098 1.00 97.44 116 ARG A CA 1
ATOM 862 C C . ARG A 1 116 ? 2.180 6.093 -19.056 1.00 97.44 116 ARG A C 1
ATOM 864 O O . ARG A 1 116 ? 2.899 6.288 -20.044 1.00 97.44 116 ARG A O 1
ATOM 871 N N . GLN A 1 117 ? 2.612 5.497 -17.941 1.00 98.00 117 GLN A N 1
ATOM 872 C CA . GLN A 1 117 ? 3.960 4.937 -17.803 1.00 98.00 117 GLN A CA 1
ATOM 873 C C . GLN A 1 117 ? 4.100 3.576 -18.478 1.00 98.00 117 GLN A C 1
ATOM 875 O O . GLN A 1 117 ? 5.158 3.293 -19.044 1.00 98.00 117 GLN A O 1
ATOM 880 N N . GLN A 1 118 ? 3.057 2.744 -18.412 1.00 97.94 118 GLN A N 1
ATOM 881 C CA . GLN A 1 118 ? 3.110 1.378 -18.920 1.00 97.94 118 GLN A CA 1
ATOM 882 C C . GLN A 1 118 ? 3.499 1.348 -20.405 1.00 97.94 118 GLN A C 1
ATOM 884 O O . GLN A 1 118 ? 2.927 2.048 -21.247 1.00 97.94 118 GLN A O 1
ATOM 889 N N . ARG A 1 119 ? 4.494 0.525 -20.729 1.00 97.19 119 ARG A N 1
ATOM 890 C CA . ARG A 1 119 ? 5.076 0.420 -22.069 1.00 97.19 119 ARG A CA 1
ATOM 891 C C . ARG A 1 119 ? 4.314 -0.592 -22.918 1.00 97.19 119 ARG A C 1
ATOM 893 O O . ARG A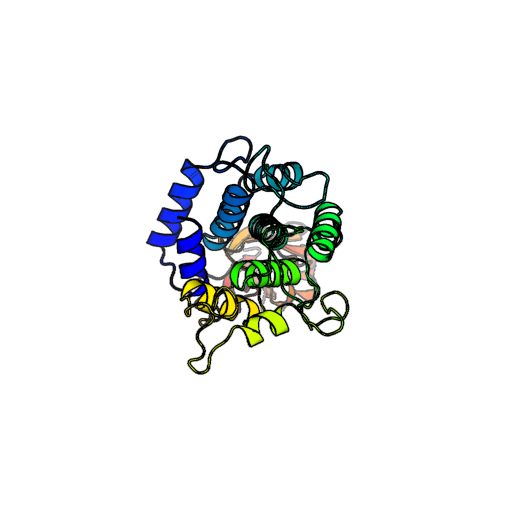 1 119 ? 3.533 -1.391 -22.414 1.00 97.19 119 ARG A O 1
ATOM 900 N N . ARG A 1 120 ? 4.555 -0.570 -24.236 1.00 96.44 120 ARG A N 1
ATOM 901 C CA . ARG A 1 120 ? 3.919 -1.493 -25.199 1.00 96.44 120 ARG A CA 1
ATOM 902 C C . ARG A 1 120 ? 4.170 -2.966 -24.877 1.00 96.44 120 ARG A C 1
ATOM 904 O O . ARG A 1 120 ? 3.315 -3.780 -25.187 1.00 96.44 120 ARG A O 1
ATOM 911 N N . ASP A 1 121 ? 5.293 -3.281 -24.235 1.00 96.00 121 ASP A N 1
ATOM 912 C CA . ASP A 1 121 ? 5.643 -4.623 -23.756 1.00 96.00 121 ASP A CA 1
ATOM 913 C C . ASP A 1 121 ? 4.834 -5.069 -22.520 1.00 96.00 121 ASP A C 1
ATOM 915 O O . ASP A 1 121 ? 5.007 -6.187 -22.047 1.00 96.00 121 ASP A O 1
ATOM 919 N N . GLY A 1 122 ? 3.942 -4.227 -21.994 1.00 97.06 122 GLY A N 1
ATOM 920 C CA . GLY A 1 122 ? 3.125 -4.508 -20.814 1.00 97.06 122 GLY A CA 1
ATOM 921 C C . GLY A 1 122 ? 3.825 -4.224 -19.481 1.00 97.06 122 GLY A C 1
ATOM 922 O O . GLY A 1 122 ? 3.141 -4.191 -18.458 1.00 97.06 122 GLY A O 1
ATOM 923 N N . GLY A 1 123 ? 5.139 -3.984 -19.484 1.00 98.00 123 GLY A N 1
ATOM 924 C CA . GLY A 1 123 ? 5.928 -3.657 -18.302 1.00 98.00 123 GLY A CA 1
ATOM 925 C C . GLY A 1 123 ? 5.913 -2.170 -17.954 1.00 98.00 123 GLY A C 1
ATOM 926 O O . GLY A 1 123 ? 5.355 -1.330 -18.673 1.00 98.00 123 GLY A O 1
ATOM 927 N N . PHE A 1 124 ? 6.539 -1.851 -16.825 1.00 98.56 124 PHE A N 1
ATOM 928 C CA . PHE A 1 124 ? 6.674 -0.494 -16.316 1.00 98.56 124 PHE A CA 1
ATOM 929 C C . PHE A 1 124 ? 8.145 -0.090 -16.201 1.00 98.56 124 PHE A C 1
ATOM 931 O O . PHE A 1 124 ? 8.965 -0.882 -15.731 1.00 98.56 124 PHE A O 1
ATOM 938 N N . PRO A 1 125 ? 8.483 1.137 -16.622 1.00 98.19 125 PRO A N 1
ATOM 939 C CA . PRO A 1 125 ? 9.777 1.750 -16.384 1.00 98.19 125 PRO A CA 1
ATOM 940 C C . PRO A 1 125 ? 9.774 2.546 -15.073 1.00 98.19 125 PRO A C 1
ATOM 942 O O . PRO A 1 125 ? 8.713 2.817 -14.513 1.00 98.19 125 PRO A O 1
ATOM 945 N N . VAL A 1 126 ? 10.938 3.041 -14.649 1.00 96.88 126 VAL A N 1
ATOM 946 C CA . VAL A 1 126 ? 11.033 4.031 -13.554 1.00 96.88 126 VAL A CA 1
ATOM 947 C C . VAL A 1 126 ? 10.217 5.296 -13.845 1.00 96.88 126 VAL A C 1
ATOM 949 O O . VAL A 1 126 ? 9.490 5.778 -12.984 1.00 96.88 126 VAL A O 1
ATOM 952 N N . TRP A 1 127 ? 10.246 5.769 -15.092 1.00 96.25 127 TRP A N 1
ATOM 953 C CA . TRP A 1 127 ? 9.356 6.793 -15.639 1.00 96.25 127 TRP A CA 1
ATOM 954 C C . TRP A 1 127 ? 9.339 6.711 -17.171 1.00 96.25 127 TRP A C 1
ATOM 956 O O . TRP A 1 127 ? 10.195 6.086 -17.809 1.00 96.25 127 TRP A O 1
ATOM 966 N N . ARG A 1 128 ? 8.361 7.372 -17.791 1.00 94.00 128 ARG A N 1
ATOM 967 C CA . ARG A 1 128 ? 8.109 7.352 -19.233 1.00 94.00 128 ARG A CA 1
ATOM 968 C C . ARG A 1 128 ? 9.355 7.758 -20.015 1.00 94.00 128 ARG A C 1
ATOM 970 O O . ARG A 1 128 ? 9.946 8.806 -19.757 1.00 94.00 128 ARG A O 1
ATOM 977 N N . GLY A 1 129 ? 9.694 6.930 -21.002 1.00 94.00 129 GLY A N 1
ATOM 978 C CA . GLY A 1 129 ? 10.870 7.082 -21.866 1.00 94.00 129 GLY A CA 1
ATOM 979 C C . GLY A 1 129 ? 11.999 6.109 -21.526 1.00 94.00 129 GLY A C 1
ATOM 980 O O . GLY A 1 129 ? 12.847 5.853 -22.373 1.00 94.00 129 GLY A O 1
ATOM 981 N N . ARG A 1 130 ? 11.987 5.510 -20.330 1.00 96.88 130 ARG A N 1
ATOM 982 C CA . ARG A 1 130 ? 12.948 4.471 -19.937 1.00 96.88 130 ARG A CA 1
ATOM 983 C C . ARG A 1 130 ? 12.437 3.076 -20.326 1.00 96.88 130 ARG A C 1
ATOM 985 O O . ARG A 1 130 ? 11.295 2.917 -20.771 1.00 96.88 130 ARG A O 1
ATOM 992 N N . ARG A 1 131 ? 13.314 2.077 -20.205 1.00 96.69 131 ARG A N 1
ATOM 993 C CA . ARG A 1 131 ? 12.986 0.662 -20.433 1.00 96.69 131 ARG A CA 1
ATOM 994 C C . ARG A 1 131 ? 12.196 0.107 -19.250 1.00 96.69 131 ARG A C 1
ATOM 996 O O . ARG A 1 131 ? 12.395 0.556 -18.124 1.00 96.69 131 ARG A O 1
ATOM 1003 N N . SER A 1 132 ? 11.318 -0.851 -19.524 1.00 97.94 132 SER A N 1
ATOM 1004 C CA . SER A 1 132 ? 10.629 -1.611 -18.483 1.00 97.94 132 SER A CA 1
ATOM 1005 C C . SER A 1 132 ? 11.631 -2.468 -17.699 1.00 97.94 132 SER A C 1
ATOM 1007 O O . SER A 1 132 ? 12.606 -2.952 -18.277 1.00 97.94 132 SER A O 1
ATOM 1009 N N . THR A 1 133 ? 11.388 -2.694 -16.408 1.00 98.12 133 THR A N 1
ATOM 1010 C CA . THR A 1 133 ? 12.165 -3.650 -15.595 1.00 98.12 133 THR A CA 1
ATOM 1011 C C . THR A 1 133 ? 11.239 -4.532 -14.762 1.00 98.12 133 THR A C 1
ATOM 1013 O O . THR A 1 133 ? 10.067 -4.197 -14.557 1.00 98.12 133 THR A O 1
ATOM 1016 N N . ALA A 1 134 ? 11.745 -5.667 -14.277 1.00 97.00 134 ALA A N 1
ATOM 1017 C CA . ALA A 1 134 ? 11.008 -6.519 -13.346 1.00 97.00 134 ALA A CA 1
ATOM 1018 C C . ALA A 1 134 ? 10.643 -5.775 -12.053 1.00 97.00 134 ALA A C 1
ATOM 1020 O O . ALA A 1 134 ? 9.517 -5.890 -11.578 1.00 97.00 134 ALA A O 1
ATOM 1021 N N . VAL A 1 135 ? 11.565 -4.971 -11.516 1.00 95.75 135 VAL A N 1
ATOM 1022 C CA . VAL A 1 135 ? 11.389 -4.264 -10.239 1.00 95.75 135 VAL A CA 1
ATOM 1023 C C . VAL A 1 135 ? 10.248 -3.255 -10.333 1.00 95.75 135 VAL A C 1
ATOM 1025 O O . VAL A 1 135 ? 9.297 -3.327 -9.555 1.00 95.75 135 VAL A O 1
ATOM 1028 N N . GLU A 1 136 ? 10.286 -2.358 -11.319 1.00 98.00 136 GLU A N 1
ATOM 1029 C CA . GLU A 1 136 ? 9.228 -1.358 -11.477 1.00 98.00 136 GLU A CA 1
ATOM 1030 C C . GLU A 1 136 ? 7.893 -1.981 -11.874 1.00 98.00 136 GLU A C 1
ATOM 1032 O O . GLU A 1 136 ? 6.846 -1.538 -11.406 1.00 98.00 136 GLU A O 1
ATOM 1037 N N . THR A 1 137 ? 7.907 -3.035 -12.694 1.00 98.44 137 THR A N 1
ATOM 1038 C CA . THR A 1 137 ? 6.676 -3.741 -13.075 1.00 98.44 137 THR A CA 1
ATOM 1039 C C . THR A 1 137 ? 6.035 -4.438 -11.879 1.00 98.44 137 THR A C 1
ATOM 1041 O O . THR A 1 137 ? 4.812 -4.394 -11.734 1.00 98.44 137 THR A O 1
ATOM 1044 N N . ALA A 1 138 ? 6.829 -5.049 -11.001 1.00 96.88 138 ALA A N 1
ATOM 1045 C CA . ALA A 1 138 ? 6.326 -5.675 -9.786 1.00 96.88 138 ALA A CA 1
ATOM 1046 C C . ALA A 1 138 ? 5.707 -4.639 -8.837 1.00 96.88 138 ALA A C 1
ATOM 1048 O O . ALA A 1 138 ? 4.561 -4.808 -8.421 1.00 96.88 138 ALA A O 1
ATOM 1049 N N . TRP A 1 139 ? 6.397 -3.522 -8.586 1.00 96.31 139 TRP A N 1
ATOM 1050 C CA . TRP A 1 139 ? 5.858 -2.425 -7.777 1.00 96.31 139 TRP A CA 1
ATOM 1051 C C . TRP A 1 139 ? 4.579 -1.839 -8.370 1.00 96.31 139 TRP A C 1
ATOM 1053 O O . TRP A 1 139 ? 3.577 -1.734 -7.666 1.00 96.31 139 TRP A O 1
ATOM 1063 N N . ALA A 1 140 ? 4.565 -1.540 -9.671 1.00 98.06 140 ALA A N 1
ATOM 1064 C CA . ALA A 1 140 ? 3.362 -1.072 -10.352 1.00 98.06 140 ALA A CA 1
ATOM 1065 C C . ALA A 1 140 ? 2.203 -2.065 -10.202 1.00 98.06 140 ALA A C 1
ATOM 1067 O O . ALA A 1 140 ? 1.079 -1.647 -9.957 1.00 98.06 140 ALA A O 1
ATOM 1068 N N . THR A 1 141 ? 2.466 -3.373 -10.285 1.00 97.44 141 THR A N 1
ATOM 1069 C CA . THR A 1 141 ? 1.441 -4.415 -10.104 1.00 97.44 141 THR A CA 1
ATOM 1070 C C . THR A 1 141 ? 0.829 -4.384 -8.705 1.00 97.44 141 THR A C 1
ATOM 1072 O O . THR A 1 141 ? -0.390 -4.496 -8.571 1.00 97.44 141 THR A O 1
ATOM 1075 N N . LEU A 1 142 ? 1.649 -4.209 -7.666 1.00 94.69 142 LEU A N 1
ATOM 1076 C CA . LEU A 1 142 ? 1.166 -4.058 -6.291 1.00 94.69 142 LEU A CA 1
ATOM 1077 C C . LEU A 1 142 ? 0.351 -2.768 -6.127 1.00 94.69 142 LEU A C 1
ATOM 1079 O O . LEU A 1 142 ? -0.735 -2.800 -5.553 1.00 94.69 142 LEU A O 1
ATOM 1083 N N . GLY A 1 143 ? 0.820 -1.660 -6.708 1.00 95.12 143 GLY A N 1
ATOM 1084 C CA . GLY A 1 143 ? 0.090 -0.392 -6.740 1.00 95.12 143 GLY A CA 1
ATOM 1085 C C . GLY A 1 143 ? -1.267 -0.508 -7.439 1.00 95.12 143 GLY A C 1
ATOM 1086 O O . GLY A 1 143 ? -2.267 -0.073 -6.885 1.00 95.12 143 GLY A O 1
ATOM 1087 N N . ILE A 1 144 ? -1.332 -1.161 -8.606 1.00 94.75 144 ILE A N 1
ATOM 1088 C CA . ILE A 1 144 ? -2.575 -1.429 -9.353 1.00 94.75 144 ILE A CA 1
ATOM 1089 C C . ILE A 1 144 ? -3.588 -2.162 -8.471 1.00 94.75 144 ILE A C 1
ATOM 1091 O O . ILE A 1 144 ? -4.747 -1.763 -8.397 1.00 94.75 144 ILE A O 1
ATOM 1095 N N . ARG A 1 145 ? -3.147 -3.192 -7.745 1.00 90.88 145 ARG A N 1
ATOM 1096 C CA . ARG A 1 145 ? -4.024 -3.913 -6.816 1.00 90.88 145 ARG A CA 1
ATOM 1097 C C . ARG A 1 145 ? -4.472 -3.066 -5.636 1.00 90.88 145 ARG A C 1
ATOM 1099 O O . ARG A 1 145 ? -5.616 -3.200 -5.217 1.00 90.88 145 ARG A O 1
ATOM 1106 N N . ALA A 1 146 ? -3.610 -2.191 -5.120 1.00 88.81 146 ALA A N 1
ATOM 1107 C CA . ALA A 1 146 ? -3.990 -1.246 -4.072 1.00 88.81 146 ALA A CA 1
ATOM 1108 C C . ALA A 1 146 ? -5.110 -0.293 -4.531 1.00 88.81 146 ALA A C 1
ATOM 1110 O O . ALA A 1 146 ? -5.945 0.098 -3.723 1.00 88.81 146 ALA A O 1
ATOM 1111 N N . LEU A 1 147 ? -5.209 -0.004 -5.837 1.00 85.62 147 LEU A N 1
ATOM 1112 C CA . LEU A 1 147 ? -6.348 0.728 -6.415 1.00 85.62 147 LEU A CA 1
ATOM 1113 C C . LEU A 1 147 ? -7.657 -0.075 -6.449 1.00 85.62 147 LEU A C 1
ATOM 1115 O O . LEU A 1 147 ? -8.701 0.475 -6.802 1.00 85.62 147 LEU A O 1
ATOM 1119 N N . GLY A 1 148 ? -7.606 -1.370 -6.132 1.00 83.50 148 GLY A N 1
ATOM 1120 C CA . GLY A 1 148 ? -8.693 -2.319 -6.342 1.00 83.50 148 GLY A CA 1
ATOM 1121 C C . GLY A 1 148 ? -8.818 -2.816 -7.783 1.00 83.50 148 GLY A C 1
ATOM 1122 O O . GLY A 1 148 ? -9.792 -3.498 -8.091 1.00 83.50 148 GLY A O 1
ATOM 1123 N N . ASP A 1 149 ? -7.865 -2.490 -8.660 1.00 87.06 149 ASP A N 1
ATOM 1124 C CA . ASP A 1 149 ? -7.875 -2.946 -10.047 1.00 87.06 149 ASP A CA 1
ATOM 1125 C C . ASP A 1 149 ? -7.235 -4.339 -10.173 1.00 87.06 149 ASP A C 1
ATOM 1127 O O . ASP A 1 149 ? -6.255 -4.670 -9.498 1.00 87.06 149 ASP A O 1
ATOM 1131 N N . ASP A 1 150 ? -7.732 -5.148 -11.112 1.00 89.25 150 ASP A N 1
ATOM 1132 C CA . ASP A 1 150 ? -7.063 -6.391 -11.501 1.00 89.25 150 ASP A CA 1
ATOM 1133 C C . ASP A 1 150 ? -5.973 -6.100 -12.554 1.00 89.25 150 ASP A C 1
ATOM 1135 O O . ASP A 1 150 ? -6.304 -5.655 -13.663 1.00 89.25 150 ASP A O 1
ATOM 1139 N N . PRO A 1 151 ? -4.683 -6.402 -12.290 1.00 92.19 151 PRO A N 1
ATOM 1140 C CA . PRO A 1 151 ? -3.607 -6.255 -13.274 1.00 92.19 151 PRO A CA 1
ATOM 1141 C C . PRO A 1 151 ? -3.759 -7.155 -14.515 1.00 92.19 151 PRO A C 1
ATOM 1143 O O . PRO A 1 151 ? -2.988 -7.015 -15.467 1.00 92.19 151 PRO A O 1
ATOM 1146 N N . ARG A 1 152 ? -4.717 -8.094 -14.532 1.00 90.19 152 ARG A N 1
ATOM 1147 C CA . ARG A 1 152 ? -5.067 -8.909 -15.709 1.00 90.19 152 ARG A CA 1
ATOM 1148 C C . ARG A 1 152 ? -6.171 -8.300 -16.574 1.00 90.19 152 ARG A C 1
ATOM 1150 O O . ARG A 1 152 ? -6.353 -8.781 -17.699 1.00 90.19 152 ARG A O 1
ATOM 1157 N N . SER A 1 153 ? -6.874 -7.280 -16.080 1.00 91.94 153 SER A N 1
ATOM 1158 C CA . SER A 1 153 ? -7.986 -6.633 -16.781 1.00 91.94 153 SER A CA 1
ATOM 1159 C C . SER A 1 153 ? -7.545 -5.936 -18.072 1.00 91.94 153 SER A C 1
ATOM 1161 O O . SER A 1 153 ? -6.364 -5.642 -18.285 1.00 91.94 153 SER A O 1
ATOM 1163 N N . ALA A 1 154 ? -8.513 -5.653 -18.948 1.00 92.19 154 ALA A N 1
ATOM 1164 C CA . ALA A 1 154 ? -8.271 -5.007 -20.236 1.00 92.19 154 ALA A CA 1
ATOM 1165 C C . ALA A 1 154 ? -7.550 -3.653 -20.101 1.00 92.19 154 ALA A C 1
ATOM 1167 O O . ALA A 1 154 ? -6.668 -3.354 -20.904 1.00 92.19 154 ALA A O 1
ATOM 1168 N N . SER A 1 155 ? -7.846 -2.884 -19.048 1.00 93.19 155 SER A N 1
ATOM 1169 C CA . SER A 1 155 ? -7.236 -1.574 -18.772 1.00 93.19 155 SER A CA 1
ATOM 1170 C C . SER A 1 155 ? -5.715 -1.630 -18.607 1.00 93.19 155 SER A C 1
ATOM 1172 O O . SER A 1 155 ? -5.020 -0.671 -18.939 1.00 93.19 155 SER A O 1
ATOM 1174 N N . TRP A 1 156 ? -5.187 -2.761 -18.131 1.00 96.19 156 TRP A N 1
ATOM 1175 C CA . TRP A 1 156 ? -3.758 -2.965 -17.871 1.00 96.19 156 TRP A CA 1
ATOM 1176 C C . TRP A 1 156 ? -3.078 -3.853 -18.918 1.00 96.19 156 TRP A C 1
ATOM 1178 O O . TRP A 1 156 ? -1.916 -4.235 -18.754 1.00 96.19 156 TRP A O 1
ATOM 1188 N N . ARG A 1 157 ? -3.772 -4.165 -20.018 1.00 95.31 157 ARG A N 1
ATOM 1189 C CA . ARG A 1 157 ? -3.234 -4.930 -21.146 1.00 95.31 157 ARG A CA 1
ATOM 1190 C C . ARG A 1 157 ? -2.855 -4.022 -22.307 1.00 95.31 157 ARG A C 1
ATOM 1192 O O . ARG A 1 157 ? -3.545 -3.072 -22.659 1.00 95.31 157 ARG A O 1
ATOM 1199 N N . ARG A 1 158 ? -1.746 -4.364 -22.954 1.00 94.38 158 ARG A N 1
ATOM 1200 C CA . ARG A 1 158 ? -1.239 -3.737 -24.171 1.00 94.38 158 ARG A CA 1
ATOM 1201 C C . ARG A 1 158 ? -1.247 -4.760 -25.293 1.00 94.38 158 ARG A C 1
ATOM 1203 O O . ARG A 1 158 ? -0.850 -5.912 -25.107 1.00 94.38 158 ARG A O 1
ATOM 1210 N N . ARG A 1 159 ? -1.715 -4.338 -26.468 1.00 87.62 159 ARG A N 1
ATOM 1211 C CA . ARG A 1 159 ? -1.744 -5.177 -27.672 1.00 87.62 159 ARG A CA 1
ATOM 1212 C C . ARG A 1 159 ? -0.324 -5.663 -27.986 1.00 87.62 159 ARG A C 1
ATOM 1214 O O . ARG A 1 159 ? 0.600 -4.856 -28.017 1.00 87.62 159 ARG A O 1
ATOM 1221 N N . GLY A 1 160 ? -0.152 -6.972 -28.167 1.00 78.00 160 GLY A N 1
ATOM 1222 C CA . GLY A 1 160 ? 1.142 -7.610 -28.452 1.00 78.00 160 GLY A CA 1
ATOM 1223 C C . GLY A 1 160 ? 2.082 -7.783 -27.247 1.00 78.00 160 GLY A C 1
ATOM 1224 O O . GLY A 1 160 ? 2.834 -8.748 -27.218 1.00 78.00 160 GLY A O 1
ATOM 1225 N N . GLY A 1 161 ? 2.025 -6.918 -26.227 1.00 77.19 161 GLY A N 1
ATOM 1226 C CA . GLY A 1 161 ? 2.877 -7.026 -25.028 1.00 77.19 161 GLY A CA 1
ATOM 1227 C C . GLY A 1 161 ? 2.253 -7.750 -23.834 1.00 77.19 161 GLY A C 1
ATOM 1228 O O . GLY A 1 161 ? 2.969 -8.201 -22.937 1.00 77.19 161 GLY A O 1
ATOM 1229 N N . GLY A 1 162 ? 0.925 -7.888 -23.808 1.00 91.62 162 GLY A N 1
ATOM 1230 C CA . GLY A 1 162 ? 0.200 -8.415 -22.653 1.00 91.62 162 GLY A CA 1
ATOM 1231 C C . GLY A 1 162 ? 0.067 -7.377 -21.534 1.00 91.62 162 GLY A C 1
ATOM 1232 O O . GLY A 1 162 ? -0.014 -6.182 -21.799 1.00 91.62 162 GLY A O 1
ATOM 1233 N N . GLY A 1 163 ? -0.013 -7.830 -20.284 1.00 96.06 163 GLY A N 1
ATOM 1234 C CA . GLY A 1 163 ? -0.080 -6.964 -19.097 1.00 96.06 163 GLY A CA 1
ATOM 1235 C C . GLY A 1 163 ? 1.161 -7.092 -18.206 1.00 96.06 163 GLY A C 1
ATOM 1236 O O . GLY A 1 163 ? 2.073 -7.851 -18.547 1.00 96.06 163 GLY A O 1
ATOM 1237 N N . PRO A 1 164 ? 1.191 -6.426 -17.041 1.00 97.50 164 PRO A N 1
ATOM 1238 C CA . PRO A 1 164 ? 2.365 -6.415 -16.166 1.00 97.50 164 PRO A CA 1
ATOM 1239 C C . PRO A 1 164 ? 2.779 -7.814 -15.693 1.00 97.50 164 PRO A C 1
ATOM 1241 O O . PRO A 1 164 ? 3.954 -8.163 -15.756 1.00 97.50 164 PRO A O 1
ATOM 1244 N N . LEU A 1 165 ? 1.821 -8.675 -15.332 1.00 95.81 165 LEU A N 1
ATOM 1245 C CA . LEU A 1 165 ? 2.111 -10.071 -14.975 1.00 95.81 165 LEU A CA 1
ATOM 1246 C C . LEU A 1 165 ? 2.664 -10.885 -16.156 1.00 95.81 165 LEU A C 1
ATOM 1248 O O . LEU A 1 165 ? 3.451 -11.808 -15.966 1.00 95.81 165 LEU A O 1
ATOM 1252 N N . GLY A 1 166 ? 2.253 -10.556 -17.384 1.00 95.31 166 GLY A N 1
ATOM 1253 C CA . GLY A 1 166 ? 2.799 -11.174 -18.593 1.00 95.31 166 GLY A CA 1
ATOM 1254 C C . GLY A 1 166 ? 4.246 -10.752 -18.837 1.00 95.31 166 GLY A C 1
ATOM 1255 O O . GLY A 1 166 ? 5.073 -11.593 -19.172 1.00 95.31 166 GLY A O 1
ATOM 1256 N N . TYR A 1 167 ? 4.558 -9.474 -18.609 1.00 97.25 167 TYR A N 1
ATOM 1257 C CA . TYR A 1 167 ? 5.924 -8.963 -18.673 1.00 97.25 167 TYR A CA 1
ATOM 1258 C C . TYR A 1 167 ? 6.840 -9.653 -17.655 1.00 97.25 167 TYR A C 1
ATOM 1260 O O . TYR A 1 167 ? 7.879 -10.176 -18.046 1.00 97.25 167 TYR A O 1
ATOM 1268 N N . LEU A 1 168 ? 6.428 -9.733 -16.383 1.00 96.31 168 LEU A N 1
ATOM 1269 C CA . LEU A 1 168 ? 7.206 -10.400 -15.330 1.00 96.31 168 LEU A CA 1
ATOM 1270 C C . LEU A 1 168 ? 7.471 -11.876 -15.643 1.00 96.31 168 LEU A C 1
ATOM 1272 O O . LEU A 1 168 ? 8.595 -12.343 -15.502 1.00 96.31 168 LEU A O 1
ATOM 1276 N N . ARG A 1 169 ? 6.457 -12.595 -16.139 1.00 95.19 169 ARG A N 1
ATOM 1277 C CA . ARG A 1 169 ? 6.593 -14.012 -16.503 1.00 95.19 169 ARG A CA 1
ATOM 1278 C C . ARG A 1 169 ? 7.625 -14.251 -17.604 1.00 95.19 169 ARG A C 1
ATOM 1280 O O . ARG A 1 169 ? 8.308 -15.261 -17.571 1.00 95.19 169 ARG A O 1
ATOM 1287 N N . ARG A 1 170 ? 7.780 -13.326 -18.556 1.00 95.38 170 ARG A N 1
ATOM 1288 C CA . ARG A 1 170 ? 8.807 -13.445 -19.609 1.00 95.38 170 ARG A CA 1
ATOM 1289 C C . ARG A 1 170 ? 10.232 -13.214 -19.108 1.00 95.38 170 ARG A C 1
ATOM 1291 O O . ARG A 1 170 ? 11.169 -13.563 -19.812 1.00 95.38 170 ARG A O 1
ATOM 1298 N N . LEU A 1 171 ? 10.398 -12.594 -17.941 1.00 95.44 171 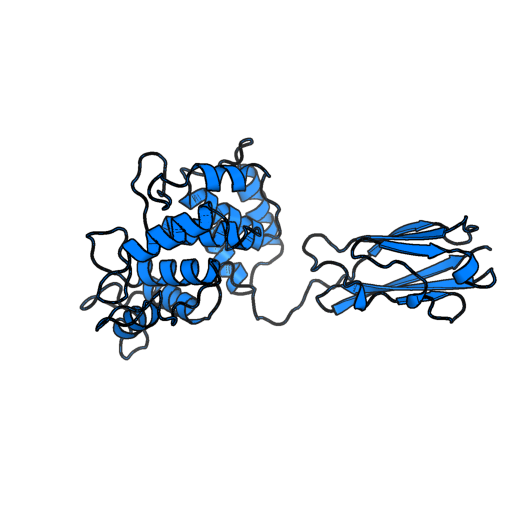LEU A N 1
ATOM 1299 C CA . LEU A 1 171 ? 11.706 -12.399 -17.315 1.00 95.44 171 LEU A CA 1
ATOM 1300 C C . LEU A 1 171 ? 12.084 -13.548 -16.373 1.00 95.44 171 LEU A C 1
ATOM 1302 O O . LEU A 1 171 ? 13.187 -13.539 -15.830 1.00 95.44 171 LEU A O 1
ATOM 1306 N N . GLN A 1 172 ? 11.185 -14.513 -16.169 1.00 93.81 172 GLN A N 1
ATOM 1307 C CA . GLN A 1 172 ? 11.459 -15.706 -15.387 1.00 93.81 172 GLN A CA 1
ATOM 1308 C C . GLN A 1 172 ? 12.251 -16.717 -16.228 1.00 93.81 172 GLN A C 1
ATOM 1310 O O . GLN A 1 172 ? 11.817 -17.096 -17.316 1.00 93.81 172 GLN A O 1
ATOM 1315 N N . GLY A 1 173 ? 13.411 -17.130 -15.725 1.00 88.56 173 GLY A N 1
ATOM 1316 C CA . GLY A 1 173 ? 14.236 -18.186 -16.300 1.00 88.56 173 GLY A CA 1
ATOM 1317 C C . GLY A 1 173 ? 13.736 -19.587 -15.938 1.00 88.56 173 GLY A C 1
ATOM 1318 O O . GLY A 1 173 ? 12.807 -19.759 -15.146 1.00 88.56 173 GLY A O 1
ATOM 1319 N N . ALA A 1 174 ? 14.385 -20.612 -16.496 1.00 85.94 174 ALA A N 1
ATOM 1320 C CA . ALA A 1 174 ? 14.032 -22.016 -16.259 1.00 85.94 174 ALA A CA 1
ATOM 1321 C C . ALA A 1 174 ? 14.212 -22.458 -14.792 1.00 85.94 174 ALA A C 1
ATOM 1323 O O . ALA A 1 174 ? 13.516 -23.362 -14.341 1.00 85.94 174 ALA A O 1
ATOM 1324 N N . SER A 1 175 ? 15.099 -21.800 -14.037 1.00 86.06 175 SER A N 1
ATOM 1325 C CA . SER A 1 175 ? 15.292 -22.026 -12.594 1.00 86.06 175 SER A CA 1
ATOM 1326 C C . SER A 1 175 ? 14.131 -21.488 -11.741 1.00 86.06 175 SER A C 1
ATOM 1328 O O . SER A 1 175 ? 14.074 -21.730 -10.537 1.00 86.06 175 SER A O 1
ATOM 1330 N N . GLY A 1 176 ? 13.236 -20.696 -12.341 1.00 86.88 176 GLY A N 1
ATOM 1331 C CA . GLY A 1 176 ? 12.225 -19.911 -11.642 1.00 86.88 176 GLY A CA 1
ATOM 1332 C C . GLY A 1 176 ? 12.717 -18.544 -11.149 1.00 86.88 176 GLY A C 1
ATOM 1333 O O . GLY A 1 176 ? 11.882 -17.732 -10.739 1.00 86.88 176 GLY A O 1
ATOM 1334 N N . GLY A 1 177 ? 14.022 -18.258 -11.219 1.00 88.56 177 GLY A N 1
ATOM 1335 C CA . GLY A 1 177 ? 14.592 -16.944 -10.932 1.00 88.56 177 GLY A CA 1
ATOM 1336 C C . GLY A 1 177 ? 14.197 -15.899 -11.976 1.00 88.56 177 GLY A C 1
ATOM 1337 O O . GLY A 1 177 ? 13.850 -16.224 -13.107 1.00 88.56 177 GLY A O 1
ATOM 1338 N N . VAL A 1 178 ? 14.215 -14.620 -11.598 1.00 91.75 178 VAL A N 1
ATOM 1339 C CA . VAL A 1 178 ? 13.792 -13.515 -12.468 1.00 91.75 178 VAL A CA 1
ATOM 1340 C C . VAL A 1 178 ? 14.958 -12.571 -12.732 1.00 91.75 178 VAL A C 1
ATOM 1342 O O . VAL A 1 178 ? 15.631 -12.114 -11.807 1.00 91.75 178 VAL A O 1
ATOM 1345 N N . VAL A 1 179 ? 15.186 -12.241 -14.002 1.00 94.19 179 VAL A N 1
ATOM 1346 C CA . VAL A 1 179 ? 16.155 -11.211 -14.406 1.00 94.19 179 VAL A CA 1
ATOM 1347 C C . VAL A 1 179 ? 15.525 -9.818 -14.306 1.00 94.19 179 VAL A C 1
ATOM 1349 O O . VAL A 1 179 ? 14.329 -9.644 -14.526 1.00 94.19 179 VAL A O 1
ATOM 1352 N N . VAL A 1 180 ? 16.314 -8.781 -14.011 1.00 92.50 180 VAL A N 1
ATOM 1353 C CA . VAL A 1 180 ? 15.787 -7.397 -13.942 1.00 92.50 180 VAL A CA 1
ATOM 1354 C C . VAL A 1 180 ? 15.332 -6.902 -15.321 1.00 92.50 180 VAL A C 1
ATOM 1356 O O . VAL A 1 180 ? 14.303 -6.235 -15.450 1.00 92.50 180 VAL A O 1
ATOM 1359 N N . THR A 1 181 ? 16.085 -7.259 -16.358 1.00 93.75 181 THR A N 1
ATOM 1360 C CA . THR A 1 181 ? 15.827 -6.957 -17.770 1.00 93.75 181 THR A CA 1
ATOM 1361 C C . THR A 1 181 ? 16.269 -8.140 -18.621 1.00 93.75 181 THR A C 1
ATOM 1363 O O . THR A 1 181 ? 17.202 -8.848 -18.242 1.00 93.75 181 THR A O 1
ATOM 1366 N N . ALA A 1 182 ? 15.637 -8.337 -19.782 1.00 87.75 182 ALA A N 1
ATOM 1367 C CA . ALA A 1 182 ? 16.000 -9.405 -20.716 1.00 87.75 182 ALA A CA 1
ATOM 1368 C C . ALA A 1 182 ? 17.511 -9.406 -21.029 1.00 87.75 182 ALA A C 1
ATOM 1370 O O . ALA A 1 182 ? 18.098 -8.345 -21.244 1.00 87.75 182 ALA A O 1
ATOM 1371 N N . GLY A 1 183 ? 18.122 -10.595 -21.031 1.00 86.56 183 GLY A N 1
ATOM 1372 C CA . GLY A 1 183 ? 19.564 -10.784 -21.237 1.00 86.56 183 GLY A CA 1
ATOM 1373 C C . GLY A 1 183 ? 20.442 -10.532 -20.003 1.00 86.56 183 GLY A C 1
ATOM 1374 O O . GLY A 1 183 ? 21.657 -10.666 -20.090 1.00 86.56 183 GLY A O 1
ATOM 1375 N N . GLY A 1 184 ? 19.855 -10.158 -18.861 1.00 89.94 184 GLY A N 1
ATOM 1376 C CA . GLY A 1 184 ? 20.574 -10.000 -17.597 1.00 89.94 184 GLY A CA 1
ATOM 1377 C C . GLY A 1 184 ? 20.768 -11.311 -16.830 1.00 89.94 184 GLY A C 1
ATOM 1378 O O . GLY A 1 184 ? 20.299 -12.372 -17.233 1.00 89.94 184 GLY A O 1
ATOM 1379 N N . ARG A 1 185 ? 21.429 -11.213 -15.672 1.00 91.75 185 ARG A N 1
ATOM 1380 C CA . ARG A 1 185 ? 21.509 -12.297 -14.680 1.00 91.75 185 ARG A CA 1
ATOM 1381 C C . ARG A 1 185 ? 20.283 -12.280 -13.769 1.00 91.75 185 ARG A C 1
ATOM 1383 O O . ARG A 1 185 ? 19.676 -11.227 -13.551 1.00 91.75 185 ARG A O 1
ATOM 1390 N N . GLU A 1 186 ? 19.936 -13.441 -13.229 1.00 89.88 186 GLU A N 1
ATOM 1391 C CA . GLU A 1 186 ? 18.849 -13.562 -12.257 1.00 89.88 186 GLU A CA 1
ATOM 1392 C C . GLU A 1 186 ? 19.169 -12.768 -10.986 1.00 89.88 186 GLU A C 1
ATOM 1394 O O . GLU A 1 186 ? 20.315 -12.702 -10.536 1.00 89.88 186 GLU A O 1
ATOM 1399 N N . SER A 1 187 ? 18.145 -12.126 -10.428 1.00 91.00 187 SER A N 1
ATOM 1400 C CA . SER A 1 187 ? 18.255 -11.245 -9.272 1.00 91.00 187 SER A CA 1
ATOM 1401 C C . SER A 1 187 ? 17.294 -11.698 -8.188 1.00 91.00 187 SER A C 1
ATOM 1403 O O . SER A 1 187 ? 16.085 -11.732 -8.398 1.00 91.00 187 SER A O 1
ATOM 1405 N N . VAL A 1 188 ? 17.823 -11.967 -6.994 1.00 89.44 188 VAL A N 1
ATOM 1406 C CA . VAL A 1 188 ? 17.021 -12.341 -5.817 1.00 89.44 188 VAL A CA 1
ATOM 1407 C C . VAL A 1 188 ? 15.926 -11.307 -5.541 1.00 89.44 188 VAL A C 1
ATOM 1409 O O . VAL A 1 188 ? 14.778 -11.674 -5.300 1.00 89.44 188 VAL A O 1
ATOM 1412 N N . LEU A 1 189 ? 16.251 -10.014 -5.646 1.00 86.19 189 LEU A N 1
ATOM 1413 C CA . LEU A 1 189 ? 15.284 -8.934 -5.455 1.00 86.19 189 LEU A CA 1
ATOM 1414 C C . LEU A 1 189 ? 14.168 -8.976 -6.507 1.00 86.19 189 LEU A C 1
ATOM 1416 O O . LEU A 1 189 ? 12.992 -8.878 -6.157 1.00 86.19 189 LEU A O 1
ATOM 1420 N N . ALA A 1 190 ? 14.522 -9.124 -7.788 1.00 87.50 190 ALA A N 1
ATOM 1421 C CA . ALA A 1 190 ? 13.535 -9.203 -8.862 1.00 87.50 190 ALA A CA 1
ATOM 1422 C C . ALA A 1 190 ? 12.635 -10.434 -8.704 1.00 87.50 190 ALA A C 1
ATOM 1424 O O . ALA A 1 190 ? 11.421 -10.323 -8.878 1.00 87.50 190 ALA A O 1
ATOM 1425 N N . THR A 1 191 ? 13.205 -11.577 -8.316 1.00 88.56 191 THR A N 1
ATOM 1426 C CA . THR A 1 191 ? 12.465 -12.809 -8.025 1.00 88.56 191 THR A CA 1
ATOM 1427 C C . THR A 1 191 ? 11.478 -12.597 -6.881 1.00 88.56 191 THR A C 1
ATOM 1429 O O . THR A 1 191 ? 10.287 -12.858 -7.047 1.00 88.56 191 THR A O 1
ATOM 1432 N N . ALA A 1 192 ? 11.933 -12.051 -5.749 1.00 88.25 192 ALA A N 1
ATOM 1433 C CA . ALA A 1 192 ? 11.093 -11.820 -4.576 1.00 88.25 192 ALA A CA 1
ATOM 1434 C C . ALA A 1 192 ? 9.940 -10.847 -4.871 1.00 88.25 192 ALA A C 1
ATOM 1436 O O . ALA A 1 192 ? 8.781 -11.149 -4.591 1.00 88.25 192 ALA A O 1
ATOM 1437 N N . LEU A 1 193 ? 10.226 -9.704 -5.503 1.00 89.62 193 LEU A N 1
ATOM 1438 C CA . LEU A 1 193 ? 9.193 -8.733 -5.878 1.00 89.62 193 LEU A CA 1
ATOM 1439 C C . LEU A 1 193 ? 8.211 -9.305 -6.904 1.00 89.62 193 LEU A C 1
ATOM 1441 O O . LEU A 1 193 ? 7.014 -9.036 -6.829 1.00 89.62 193 LEU A O 1
ATOM 1445 N N . THR A 1 194 ? 8.695 -10.121 -7.840 1.00 89.88 194 THR A N 1
ATOM 1446 C CA . THR A 1 194 ? 7.828 -10.808 -8.801 1.00 89.88 194 THR A CA 1
ATOM 1447 C C . THR A 1 194 ? 6.895 -11.781 -8.090 1.00 89.88 194 THR A C 1
ATOM 1449 O O . THR A 1 194 ? 5.695 -11.758 -8.354 1.00 89.88 194 THR A O 1
ATOM 1452 N N . ALA A 1 195 ? 7.397 -12.572 -7.140 1.00 88.50 195 ALA A N 1
ATOM 1453 C CA . ALA A 1 195 ? 6.566 -13.462 -6.333 1.00 88.50 195 ALA A CA 1
ATOM 1454 C C . ALA A 1 195 ? 5.471 -12.686 -5.576 1.00 88.50 195 ALA A C 1
ATOM 1456 O O . ALA A 1 195 ? 4.298 -13.051 -5.660 1.00 88.50 195 ALA A O 1
ATOM 1457 N N . LEU A 1 196 ? 5.814 -11.554 -4.945 1.00 85.94 196 LEU A N 1
ATOM 1458 C CA . LEU A 1 196 ? 4.839 -10.657 -4.305 1.00 85.94 196 LEU A CA 1
ATOM 1459 C C . LEU A 1 196 ? 3.796 -10.140 -5.309 1.00 85.94 196 LEU A C 1
ATOM 1461 O O . LEU A 1 196 ? 2.588 -10.184 -5.062 1.00 85.94 196 LEU A O 1
ATOM 1465 N N . ALA A 1 197 ? 4.239 -9.713 -6.492 1.00 88.69 197 ALA A N 1
ATOM 1466 C CA . ALA A 1 197 ? 3.351 -9.281 -7.563 1.00 88.69 197 ALA A CA 1
ATOM 1467 C C . ALA A 1 197 ? 2.428 -10.412 -8.056 1.00 88.69 197 ALA A C 1
ATOM 1469 O O . ALA A 1 197 ? 1.306 -10.133 -8.476 1.00 88.69 197 ALA A O 1
ATOM 1470 N N . PHE A 1 198 ? 2.805 -11.688 -7.955 1.00 85.56 198 PHE A N 1
ATOM 1471 C CA . PHE A 1 198 ? 1.919 -12.816 -8.273 1.00 85.56 198 PHE A CA 1
ATOM 1472 C C . PHE A 1 198 ? 0.989 -13.224 -7.122 1.00 85.56 198 PHE A C 1
ATOM 1474 O O . PHE A 1 198 ? -0.145 -13.604 -7.412 1.00 85.56 198 PHE A O 1
ATOM 1481 N N . ALA A 1 199 ? 1.399 -13.051 -5.861 1.00 81.12 199 ALA A N 1
ATOM 1482 C CA . ALA A 1 199 ? 0.688 -13.502 -4.654 1.00 81.12 199 ALA A CA 1
ATOM 1483 C C . ALA A 1 199 ? -0.729 -12.923 -4.448 1.00 81.12 199 ALA A C 1
ATOM 1485 O O . ALA A 1 199 ? -1.475 -13.380 -3.588 1.00 81.12 199 ALA A O 1
ATOM 1486 N N . GLY A 1 200 ? -1.141 -11.929 -5.234 1.00 68.75 200 GLY A N 1
ATOM 1487 C CA . GLY A 1 200 ? -2.531 -11.464 -5.273 1.00 68.75 200 GLY A CA 1
ATOM 1488 C C . GLY A 1 200 ? -2.860 -10.287 -4.357 1.00 68.75 200 GLY A C 1
ATOM 1489 O O . GLY A 1 200 ? -3.934 -9.718 -4.514 1.00 68.75 200 GLY A O 1
ATOM 1490 N N . ARG A 1 201 ? -1.963 -9.877 -3.450 1.00 69.75 201 ARG A N 1
ATOM 1491 C CA . ARG A 1 201 ? -2.253 -8.877 -2.404 1.00 69.75 201 ARG A CA 1
ATOM 1492 C C . ARG A 1 201 ? -1.245 -7.709 -2.423 1.00 69.75 201 ARG A C 1
ATOM 1494 O O . ARG A 1 201 ? -0.071 -7.958 -2.698 1.00 69.75 201 ARG A O 1
ATOM 1501 N N . PRO A 1 202 ? -1.678 -6.449 -2.217 1.00 66.62 202 PRO A N 1
ATOM 1502 C CA . PRO A 1 202 ? -0.772 -5.316 -2.006 1.00 66.62 202 PRO A CA 1
ATOM 1503 C C . PRO A 1 202 ? -0.102 -5.397 -0.625 1.00 66.62 202 PRO A C 1
ATOM 1505 O O . PRO A 1 202 ? -0.541 -6.166 0.228 1.00 66.62 202 PRO A O 1
ATOM 1508 N N . LEU A 1 203 ? 0.955 -4.612 -0.400 1.00 67.44 203 LEU A N 1
ATOM 1509 C CA . LEU A 1 203 ? 1.548 -4.474 0.931 1.00 67.44 203 LEU A CA 1
ATOM 1510 C C . LEU A 1 203 ? 0.690 -3.576 1.845 1.00 67.44 203 LEU A C 1
ATOM 1512 O O . LEU A 1 203 ? 0.067 -2.641 1.335 1.00 67.44 203 LEU A O 1
ATOM 1516 N N . PRO A 1 204 ? 0.731 -3.803 3.174 1.00 56.97 204 PRO A N 1
ATOM 1517 C CA . PRO A 1 204 ? 1.371 -4.945 3.836 1.00 56.97 204 PRO A CA 1
ATOM 1518 C C . PRO A 1 204 ? 0.638 -6.256 3.512 1.00 56.97 204 PRO A C 1
ATOM 1520 O O . PRO A 1 204 ? -0.589 -6.306 3.489 1.00 56.97 204 PRO A O 1
ATOM 1523 N N . LEU A 1 205 ? 1.398 -7.322 3.242 1.00 53.16 205 LEU A N 1
ATOM 1524 C CA . LEU A 1 205 ? 0.810 -8.647 3.097 1.00 53.16 205 LEU A CA 1
ATOM 1525 C C . LEU A 1 205 ? 0.387 -9.105 4.486 1.00 53.16 205 LEU A C 1
ATOM 1527 O O . LEU A 1 205 ? 1.237 -9.430 5.309 1.00 53.16 205 LEU A O 1
ATOM 1531 N N . GLU A 1 206 ? -0.912 -9.121 4.754 1.00 48.78 206 GLU A N 1
ATOM 1532 C CA . GLU A 1 206 ? -1.411 -9.775 5.957 1.00 48.78 206 GLU A CA 1
ATOM 1533 C C . GLU A 1 206 ? -1.030 -11.261 5.886 1.00 48.78 206 GLU A C 1
ATOM 1535 O O . GLU A 1 206 ? -1.386 -11.966 4.929 1.00 48.78 206 GLU A O 1
ATOM 1540 N N . SER A 1 207 ? -0.239 -11.696 6.871 1.00 37.50 207 SER A N 1
ATOM 1541 C CA . SER A 1 207 ? 0.189 -13.078 7.062 1.00 37.50 207 SER A CA 1
ATOM 1542 C C . SER A 1 207 ? -1.008 -14.028 6.951 1.00 37.50 207 SER A C 1
ATOM 1544 O O . SER A 1 207 ? -2.037 -13.841 7.594 1.00 37.50 207 SER A O 1
ATOM 1546 N N . THR A 1 208 ? -0.853 -15.063 6.127 1.00 36.16 208 THR A N 1
ATOM 1547 C CA . THR A 1 208 ? -1.722 -16.255 6.112 1.00 36.16 208 THR A CA 1
ATOM 1548 C C . THR A 1 208 ? -1.121 -17.385 6.951 1.00 36.16 208 THR A C 1
ATOM 1550 O O . THR A 1 208 ? -1.549 -18.529 6.833 1.00 36.16 208 THR A O 1
ATOM 1553 N N . ALA A 1 209 ? -0.139 -17.094 7.814 1.00 31.25 209 ALA A N 1
ATOM 1554 C CA . ALA A 1 209 ? 0.162 -17.991 8.920 1.00 31.25 209 ALA A CA 1
ATOM 1555 C C . ALA A 1 209 ? -1.048 -17.964 9.855 1.00 31.25 209 ALA A C 1
ATOM 1557 O O . ALA A 1 209 ? -1.499 -16.878 10.222 1.00 31.25 209 ALA A O 1
ATOM 1558 N N . SER A 1 210 ? -1.585 -19.148 10.161 1.00 33.12 210 SER A N 1
ATOM 1559 C CA . SER A 1 210 ? -2.695 -19.367 11.085 1.00 33.12 210 SER A CA 1
ATOM 1560 C C . SER A 1 210 ? -2.749 -18.297 12.159 1.00 33.12 210 SER A C 1
ATOM 1562 O O . SER A 1 210 ? -1.788 -18.111 12.904 1.00 33.12 210 SER A O 1
ATOM 1564 N N . ALA A 1 211 ? -3.886 -17.611 12.199 1.00 35.50 211 ALA A N 1
ATOM 1565 C CA . ALA A 1 211 ? -4.274 -16.700 13.248 1.00 35.50 211 ALA A CA 1
ATOM 1566 C C . ALA A 1 211 ? -4.063 -17.358 14.619 1.00 35.50 211 ALA A C 1
ATOM 1568 O O . ALA A 1 211 ? -4.941 -18.028 15.148 1.00 35.50 211 ALA A O 1
ATOM 1569 N N . VAL A 1 212 ? -2.899 -17.132 15.213 1.00 36.03 212 VAL A N 1
ATOM 1570 C CA . VAL A 1 212 ? -2.816 -16.953 16.653 1.00 36.03 212 VAL A CA 1
ATOM 1571 C C . VAL A 1 212 ? -2.896 -15.448 16.837 1.00 36.03 212 VAL A C 1
ATOM 1573 O O . VAL A 1 212 ? -1.895 -14.757 17.013 1.00 36.03 212 VAL A O 1
ATOM 1576 N N . VAL A 1 213 ? -4.118 -14.922 16.703 1.00 40.03 213 VAL A N 1
ATOM 1577 C CA . VAL A 1 213 ? -4.438 -13.648 17.343 1.00 40.03 213 VAL A CA 1
ATOM 1578 C C . VAL A 1 213 ? -4.133 -13.858 18.816 1.00 40.03 213 VAL A C 1
ATOM 1580 O O . VAL A 1 213 ? -4.489 -14.889 19.386 1.00 40.03 213 VAL A O 1
ATOM 1583 N N . VAL A 1 214 ? -3.412 -12.915 19.407 1.00 44.41 214 VAL A N 1
ATOM 1584 C CA . VAL A 1 214 ? -3.079 -12.896 20.829 1.00 44.41 214 VAL A CA 1
ATOM 1585 C C . VAL A 1 214 ? -4.377 -12.875 21.651 1.00 44.41 214 VAL A C 1
ATOM 1587 O O . VAL A 1 214 ? -4.928 -11.822 21.941 1.00 44.41 214 VAL A O 1
ATOM 1590 N N . SER A 1 215 ? -4.882 -14.080 21.923 1.00 48.44 215 SER A N 1
ATOM 1591 C CA . SER A 1 215 ? -5.610 -14.664 23.063 1.00 48.44 215 SER A CA 1
ATOM 1592 C C . SER A 1 215 ? -6.585 -13.855 23.930 1.00 48.44 215 SER A C 1
ATOM 1594 O O . SER A 1 215 ? -7.057 -14.393 24.931 1.00 48.44 215 SER A O 1
ATOM 1596 N N . HIS A 1 216 ? -6.954 -12.621 23.596 1.00 65.62 216 HIS A N 1
ATOM 1597 C CA . HIS A 1 216 ? -7.828 -11.823 24.454 1.00 65.62 216 HIS A CA 1
ATOM 1598 C C . HIS A 1 216 ? -9.018 -11.288 23.670 1.00 65.62 216 HIS A C 1
ATOM 1600 O O . HIS A 1 216 ? -8.880 -10.398 22.833 1.00 65.62 216 HIS A O 1
ATOM 1606 N N . GLY A 1 217 ? -10.200 -11.819 23.984 1.00 76.31 217 GLY A N 1
ATOM 1607 C CA . GLY A 1 217 ? -11.459 -11.307 23.463 1.00 76.31 217 GLY A CA 1
ATOM 1608 C C . GLY A 1 217 ? -11.733 -9.857 23.892 1.00 76.31 217 GLY A C 1
ATOM 1609 O O . GLY A 1 217 ? -11.110 -9.337 24.828 1.00 76.31 217 GLY A O 1
ATOM 1610 N N . PRO A 1 218 ? -12.693 -9.196 23.231 1.00 89.56 218 PRO A N 1
ATOM 1611 C CA . PRO A 1 218 ? -13.103 -7.834 23.560 1.00 89.56 218 PRO A CA 1
ATOM 1612 C C . PRO A 1 218 ? -13.585 -7.727 25.008 1.00 89.56 218 PRO A C 1
ATOM 1614 O O . PRO A 1 218 ? -14.068 -8.698 25.579 1.00 89.56 218 PRO A O 1
ATOM 1617 N N . ARG A 1 219 ? -13.505 -6.547 25.625 1.00 92.50 219 ARG A N 1
ATOM 1618 C CA . ARG A 1 219 ? -13.857 -6.365 27.045 1.00 92.50 219 ARG A CA 1
ATOM 1619 C C . ARG A 1 219 ? -14.942 -5.324 27.261 1.00 92.50 219 ARG A C 1
ATOM 1621 O O . ARG A 1 219 ? -15.017 -4.323 26.549 1.00 92.50 219 ARG A O 1
ATOM 1628 N N . VAL A 1 220 ? -15.739 -5.525 28.306 1.00 93.88 220 VAL A N 1
ATOM 1629 C CA . VAL A 1 220 ? -16.646 -4.497 28.827 1.00 93.88 220 VAL A CA 1
ATOM 1630 C C . VAL A 1 220 ? -15.816 -3.403 29.493 1.00 93.88 220 VAL A C 1
ATOM 1632 O O . VAL A 1 220 ? -15.031 -3.683 30.394 1.00 93.88 220 VAL A O 1
ATOM 1635 N N . ILE A 1 221 ? -15.994 -2.158 29.055 1.00 93.75 221 ILE A N 1
ATOM 1636 C CA . ILE A 1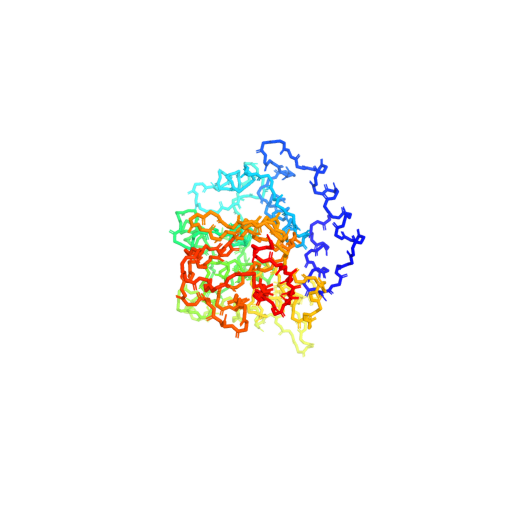 221 ? -15.314 -0.983 29.627 1.00 93.75 221 ILE A CA 1
ATOM 1637 C C . ILE A 1 221 ? -16.221 -0.201 30.574 1.00 93.75 221 ILE A C 1
ATOM 1639 O O . ILE A 1 221 ? -15.745 0.449 31.499 1.00 93.75 221 ILE A O 1
ATOM 1643 N N . ARG A 1 222 ? -17.536 -0.262 30.356 1.00 92.25 222 ARG A N 1
ATOM 1644 C CA . ARG A 1 222 ? -18.528 0.391 31.207 1.00 92.25 222 ARG A CA 1
ATOM 1645 C C . ARG A 1 222 ? -19.831 -0.382 31.139 1.00 92.25 222 ARG A C 1
ATOM 1647 O O . ARG A 1 222 ? -20.236 -0.813 30.065 1.00 92.25 222 ARG A O 1
ATOM 1654 N N . ARG A 1 223 ? -20.516 -0.502 32.271 1.00 95.19 223 ARG A N 1
ATOM 1655 C CA . ARG A 1 223 ? -21.883 -1.020 32.339 1.00 95.19 223 ARG A CA 1
ATOM 1656 C C . ARG A 1 223 ? -22.726 -0.174 33.280 1.00 95.19 223 ARG A C 1
ATOM 1658 O O . ARG A 1 223 ? -22.221 0.332 34.279 1.00 95.19 223 ARG A O 1
ATOM 1665 N N . SER A 1 224 ? -23.991 -0.022 32.926 1.00 92.38 224 SER A N 1
ATOM 1666 C CA . SER A 1 224 ? -25.045 0.545 33.749 1.00 92.38 224 SER A CA 1
ATOM 1667 C C . SER A 1 224 ? -26.260 -0.381 33.641 1.00 92.38 224 SER A C 1
ATOM 1669 O O . SER A 1 224 ? -26.757 -0.573 32.530 1.00 92.38 224 SER A O 1
ATOM 1671 N N . PRO A 1 225 ? -26.728 -0.982 34.741 1.00 92.31 225 PRO A N 1
ATOM 1672 C CA . PRO A 1 225 ? -26.192 -0.848 36.090 1.00 92.31 225 PRO A CA 1
ATOM 1673 C C . PRO A 1 225 ? -24.856 -1.586 36.272 1.00 92.31 225 PRO A C 1
ATOM 1675 O O . PRO A 1 225 ? -24.491 -2.470 35.491 1.00 92.31 225 PRO A O 1
ATOM 1678 N N . VAL A 1 226 ? -24.123 -1.200 37.319 1.00 92.81 226 VAL A N 1
ATOM 1679 C CA . VAL A 1 226 ? -22.999 -1.986 37.852 1.00 92.81 226 VAL A CA 1
ATOM 1680 C C . VAL A 1 226 ? -23.516 -3.265 38.523 1.00 92.81 226 VAL A C 1
ATOM 1682 O O . VAL A 1 226 ? -24.724 -3.470 38.618 1.00 92.81 226 VAL A O 1
ATOM 1685 N N . ASP A 1 227 ? -22.618 -4.150 38.959 1.00 94.06 227 ASP A N 1
ATOM 1686 C CA . ASP A 1 227 ? -23.034 -5.406 39.596 1.00 94.06 227 ASP A CA 1
ATOM 1687 C C . ASP A 1 227 ? -23.860 -5.138 40.865 1.00 94.06 227 ASP A C 1
ATOM 1689 O O . ASP A 1 227 ? -23.453 -4.358 41.721 1.00 94.06 227 ASP A O 1
ATOM 1693 N N . GLY A 1 228 ? -25.050 -5.732 40.933 1.00 91.56 228 GLY A N 1
ATOM 1694 C CA . GLY A 1 228 ? -26.052 -5.509 41.973 1.00 91.56 228 GLY A CA 1
ATOM 1695 C C . GLY A 1 228 ? -26.870 -4.223 41.820 1.00 91.56 228 GLY A C 1
ATOM 1696 O O . GLY A 1 228 ? -27.935 -4.126 42.412 1.00 91.56 228 GLY A O 1
ATOM 1697 N N . GLY A 1 229 ? -26.451 -3.262 40.994 1.00 90.00 229 GLY A N 1
ATOM 1698 C CA . GLY A 1 229 ? -27.122 -1.966 40.886 1.00 90.00 229 GLY A CA 1
ATOM 1699 C C . GLY A 1 229 ? -28.515 -2.041 40.253 1.00 90.00 229 GLY A C 1
ATOM 1700 O O . GLY A 1 229 ? -28.786 -2.877 39.383 1.00 90.00 229 GLY A O 1
ATOM 1701 N N . HIS A 1 230 ? -29.397 -1.116 40.638 1.00 89.50 230 HIS A N 1
ATOM 1702 C CA . HIS A 1 230 ? -30.691 -0.950 39.979 1.00 89.50 230 HIS A CA 1
ATOM 1703 C C . HIS A 1 230 ? -30.520 -0.249 38.621 1.00 89.50 230 HIS A C 1
ATOM 1705 O O . HIS A 1 230 ? -29.862 0.790 38.540 1.00 89.50 230 HIS A O 1
ATOM 1711 N N . PRO A 1 231 ? -31.093 -0.790 37.535 1.00 86.19 231 PRO A N 1
ATOM 1712 C CA . PRO A 1 231 ? -31.075 -0.120 36.242 1.00 86.19 231 PRO A CA 1
ATOM 1713 C C . PRO A 1 231 ? -32.018 1.093 36.252 1.00 86.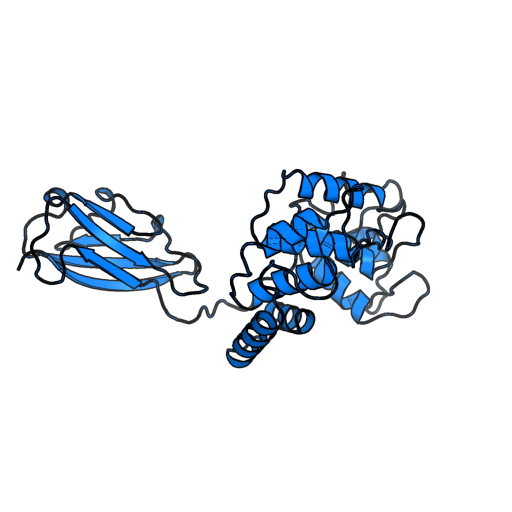19 231 PRO A C 1
ATOM 1715 O O . PRO A 1 231 ? -33.090 1.038 36.856 1.00 86.19 231 PRO A O 1
ATOM 1718 N N . GLY A 1 232 ? -31.638 2.155 35.535 1.00 87.94 232 GLY A N 1
ATOM 1719 C CA . GLY A 1 232 ? -32.540 3.261 35.193 1.00 87.94 232 GLY A CA 1
ATOM 1720 C C . GLY A 1 232 ? -33.517 2.863 34.080 1.00 87.94 232 GLY A C 1
ATOM 1721 O O . GLY A 1 232 ? -33.939 1.711 33.987 1.00 87.94 232 GLY A O 1
ATOM 1722 N N . GLU A 1 233 ? -33.842 3.787 33.176 1.00 91.50 233 GLU A N 1
ATOM 1723 C CA . GLU A 1 233 ? -34.717 3.497 32.024 1.00 91.50 233 GLU A CA 1
ATOM 1724 C C . GLU A 1 233 ? -34.100 2.509 31.022 1.00 91.50 233 GLU A C 1
ATOM 1726 O O . GLU A 1 233 ? -34.812 1.744 30.365 1.00 91.50 233 GLU A O 1
ATOM 1731 N N . VAL A 1 234 ? -32.767 2.493 30.931 1.00 92.81 234 VAL A N 1
ATOM 1732 C CA . VAL A 1 234 ? -32.006 1.649 30.007 1.00 92.81 234 VAL A CA 1
ATOM 1733 C C . VAL A 1 234 ? -30.871 0.919 30.716 1.00 92.81 234 VAL A C 1
ATOM 1735 O O . VAL A 1 234 ? -30.200 1.466 31.594 1.00 92.81 234 VAL A O 1
ATOM 1738 N N . VAL A 1 235 ? -30.614 -0.307 30.270 1.00 94.88 235 VAL A N 1
ATOM 1739 C CA . VAL A 1 235 ? -29.356 -1.013 30.508 1.00 94.88 235 VAL A CA 1
ATOM 1740 C C . VAL A 1 235 ? -28.407 -0.659 29.371 1.00 94.88 235 VAL A C 1
ATOM 1742 O O . VAL A 1 235 ? -28.733 -0.833 28.196 1.00 94.88 235 VAL A O 1
ATOM 1745 N N . LEU A 1 236 ? -27.231 -0.157 29.728 1.00 96.12 236 LEU A N 1
ATOM 1746 C CA . LEU A 1 236 ? -26.202 0.280 28.795 1.00 96.12 236 LEU A CA 1
ATOM 1747 C C . LEU A 1 236 ? -24.902 -0.450 29.093 1.00 96.12 236 LEU A C 1
ATOM 1749 O O . LEU A 1 236 ? -24.428 -0.451 30.227 1.00 96.12 236 LEU A O 1
ATOM 1753 N N . VAL A 1 237 ? -24.283 -1.014 28.063 1.00 97.12 237 VAL A N 1
ATOM 1754 C CA . VAL A 1 237 ? -22.950 -1.606 28.161 1.00 97.12 237 VAL A CA 1
ATOM 1755 C C . VAL A 1 237 ? -22.091 -1.061 27.035 1.00 97.12 237 VAL A C 1
ATOM 1757 O O . VAL A 1 237 ? -22.442 -1.191 25.869 1.00 97.12 237 VAL A O 1
ATOM 1760 N N . ALA A 1 238 ? -20.963 -0.454 27.385 1.00 93.12 238 ALA A N 1
ATOM 1761 C CA . ALA A 1 238 ? -19.923 -0.094 26.438 1.00 93.12 238 ALA A CA 1
ATOM 1762 C C . ALA A 1 238 ? -18.810 -1.136 26.506 1.00 93.12 238 ALA A C 1
ATOM 1764 O O . ALA A 1 238 ? -18.393 -1.568 27.589 1.00 93.12 238 ALA A O 1
ATOM 1765 N N . TYR A 1 239 ? -18.307 -1.511 25.343 1.00 95.44 239 TYR A N 1
ATOM 1766 C CA . TYR A 1 239 ? -17.220 -2.463 25.198 1.00 95.44 239 TYR A CA 1
ATOM 1767 C C . TYR A 1 239 ? -16.189 -1.935 24.217 1.00 95.44 239 TYR A C 1
ATOM 1769 O O . TYR A 1 239 ? -16.440 -1.025 23.429 1.00 95.44 239 TYR A O 1
ATOM 1777 N N . ARG A 1 240 ? -14.992 -2.499 24.299 1.00 89.81 240 ARG A N 1
ATOM 1778 C CA . ARG A 1 240 ? -13.884 -2.146 23.428 1.00 89.81 240 ARG A CA 1
ATOM 1779 C C . ARG A 1 240 ? -13.098 -3.399 23.105 1.00 89.81 240 ARG A C 1
ATOM 1781 O O . ARG A 1 240 ? -12.905 -4.253 23.971 1.00 89.81 240 ARG A O 1
ATOM 1788 N N . ASP A 1 241 ? -12.628 -3.469 21.873 1.00 82.94 241 ASP A N 1
ATOM 1789 C CA . ASP A 1 241 ? -11.625 -4.450 21.499 1.00 82.94 241 ASP A CA 1
ATOM 1790 C C . ASP A 1 241 ? -10.221 -4.009 21.955 1.00 82.94 241 ASP A C 1
ATOM 1792 O O . ASP A 1 241 ? -9.983 -2.836 22.278 1.00 82.94 241 ASP A O 1
ATOM 1796 N N . ASN A 1 242 ? -9.291 -4.952 22.031 1.00 74.75 242 ASN A N 1
ATOM 1797 C CA . ASN A 1 242 ? -7.909 -4.662 22.379 1.00 74.75 242 ASN A CA 1
ATOM 1798 C C . ASN A 1 242 ? -7.240 -3.781 21.310 1.00 74.75 242 ASN A C 1
ATOM 1800 O O . ASN A 1 242 ? -7.651 -3.788 20.148 1.00 74.75 242 ASN A O 1
ATOM 1804 N N . PRO A 1 243 ? -6.216 -2.988 21.677 1.00 55.34 243 PRO A N 1
ATOM 1805 C CA . PRO A 1 243 ? -5.380 -2.311 20.688 1.00 55.34 243 PRO A CA 1
ATOM 1806 C C . PRO A 1 243 ? -4.849 -3.324 19.660 1.00 55.34 243 PRO A C 1
ATOM 1808 O O . PRO A 1 243 ? -4.297 -4.349 20.048 1.00 55.34 243 PRO A O 1
ATOM 1811 N N . GLY A 1 244 ? -5.060 -3.062 18.367 1.00 55.84 244 GLY A N 1
ATOM 1812 C CA . GLY A 1 244 ? -4.721 -3.998 17.285 1.00 55.84 244 GLY A CA 1
ATOM 1813 C C . GLY A 1 244 ? -5.752 -5.106 17.014 1.00 55.84 244 GLY A C 1
ATOM 1814 O O . GLY A 1 244 ? -5.532 -5.920 16.121 1.00 55.84 244 GLY A O 1
ATOM 1815 N N . GLY A 1 245 ? -6.869 -5.138 17.746 1.00 65.94 245 GLY A N 1
ATOM 1816 C CA . GLY A 1 245 ? -7.968 -6.079 17.528 1.00 65.94 245 GLY A CA 1
ATOM 1817 C C . GLY A 1 245 ? -8.787 -5.798 16.259 1.00 65.94 245 GLY A C 1
ATOM 1818 O O . GLY A 1 245 ? -8.668 -4.747 15.625 1.00 65.94 245 GLY A O 1
ATOM 1819 N N . THR A 1 246 ? -9.631 -6.756 15.871 1.00 72.19 246 THR A N 1
ATOM 1820 C CA . THR A 1 246 ? -10.437 -6.714 14.629 1.00 72.19 246 THR A CA 1
ATOM 1821 C C . THR A 1 246 ? -11.788 -5.996 14.782 1.00 72.19 246 THR A C 1
ATOM 1823 O O . THR A 1 246 ? -12.585 -5.878 13.839 1.00 72.19 246 THR A O 1
ATOM 1826 N N . GLY A 1 247 ? -12.039 -5.471 15.979 1.00 80.88 247 GLY A N 1
ATOM 1827 C CA . GLY A 1 247 ? -13.281 -4.849 16.396 1.00 80.88 247 GLY A CA 1
ATOM 1828 C C . GLY A 1 247 ? -14.345 -5.886 16.749 1.00 80.88 247 GLY A C 1
ATOM 1829 O O . GLY A 1 247 ? -14.431 -6.952 16.143 1.00 80.88 247 GLY A O 1
ATOM 1830 N N . VAL A 1 248 ? -15.212 -5.530 17.698 1.00 88.50 248 VAL A N 1
ATOM 1831 C CA . VAL A 1 248 ? -16.373 -6.351 18.075 1.00 88.50 248 VAL A CA 1
ATOM 1832 C C . VAL A 1 248 ? -17.285 -6.553 16.866 1.00 88.50 248 VAL A C 1
ATOM 1834 O O . VAL A 1 248 ? -17.604 -5.582 16.170 1.00 88.50 248 VAL A O 1
ATOM 1837 N N . ASP A 1 249 ? -17.713 -7.797 16.639 1.00 88.94 249 ASP A N 1
ATOM 1838 C CA . ASP A 1 249 ? -18.735 -8.152 15.659 1.00 88.94 249 ASP A CA 1
ATOM 1839 C C . ASP A 1 249 ? -20.134 -8.014 16.290 1.00 88.94 249 ASP A C 1
ATOM 1841 O O . ASP A 1 249 ? -20.515 -8.838 17.129 1.00 88.94 249 ASP A O 1
ATOM 1845 N N . PRO A 1 250 ? -20.941 -7.011 15.889 1.00 89.50 250 PRO A N 1
ATOM 1846 C CA . PRO A 1 250 ? -22.290 -6.830 16.420 1.00 89.50 250 PRO A CA 1
ATOM 1847 C C . PRO A 1 250 ? -23.205 -8.043 16.193 1.00 89.50 250 PRO A C 1
ATOM 1849 O O . PRO A 1 250 ? -24.107 -8.271 16.995 1.00 89.50 250 PRO A O 1
ATOM 1852 N N . GLY A 1 251 ? -22.979 -8.836 15.136 1.00 90.44 251 GLY A N 1
ATOM 1853 C CA . GLY A 1 251 ? -23.778 -10.026 14.826 1.00 90.44 251 GLY A CA 1
ATOM 1854 C C . GLY A 1 251 ? -23.541 -11.196 15.786 1.00 90.44 251 GLY A C 1
ATOM 1855 O O . GLY A 1 251 ? -24.399 -12.073 15.928 1.00 90.44 251 GLY A O 1
ATOM 1856 N N . GLN A 1 252 ? -22.409 -11.188 16.492 1.00 91.50 252 GLN A N 1
ATOM 1857 C CA . GLN A 1 252 ? -21.998 -12.231 17.437 1.00 91.50 252 GLN A CA 1
ATOM 1858 C C . GLN A 1 252 ? -22.159 -11.814 18.906 1.00 91.50 252 GLN A C 1
ATOM 1860 O O . GLN A 1 252 ? -21.924 -12.621 19.803 1.00 91.50 252 GLN A O 1
ATOM 1865 N N . VAL A 1 253 ? -22.603 -10.583 19.182 1.00 95.69 253 VAL A N 1
ATOM 1866 C CA . VAL A 1 253 ? -22.947 -10.160 20.547 1.00 95.69 253 VAL A CA 1
ATOM 1867 C C . VAL A 1 253 ? -24.191 -10.915 21.009 1.00 95.69 253 VAL A C 1
ATOM 1869 O O . VAL A 1 253 ? -25.189 -10.981 20.287 1.00 95.69 253 VAL A O 1
ATOM 1872 N N . ARG A 1 254 ? -24.154 -11.470 22.223 1.00 97.69 254 ARG A N 1
ATOM 1873 C CA . ARG A 1 254 ? -25.333 -12.056 22.878 1.00 97.69 254 ARG A CA 1
ATOM 1874 C C . ARG A 1 254 ? -25.475 -11.517 24.287 1.00 97.69 254 ARG A C 1
ATOM 1876 O O . ARG A 1 254 ? -24.533 -11.577 25.075 1.00 97.69 254 ARG A O 1
ATOM 1883 N N . PHE A 1 255 ? -26.659 -11.012 24.605 1.00 97.38 255 PHE A N 1
ATOM 1884 C CA . PHE A 1 255 ? -27.007 -10.514 25.924 1.00 97.38 255 PHE A CA 1
ATOM 1885 C C . PHE A 1 255 ? -28.162 -11.324 26.508 1.00 97.38 255 PHE A C 1
ATOM 1887 O O . PHE A 1 255 ? -29.296 -11.237 26.043 1.00 97.38 255 PHE A O 1
ATOM 1894 N N . VAL A 1 256 ? -27.861 -12.122 27.532 1.00 96.81 256 VAL A N 1
ATOM 1895 C CA . VAL A 1 256 ? -28.805 -13.020 28.201 1.00 96.81 256 VAL A CA 1
ATOM 1896 C C . VAL A 1 256 ? -29.053 -12.509 29.610 1.00 96.81 256 VAL A C 1
ATOM 1898 O O . VAL A 1 256 ? -28.105 -12.318 30.367 1.00 96.81 256 VAL A O 1
ATOM 1901 N N . VAL A 1 257 ? -30.313 -12.313 29.990 1.00 95.38 257 VAL A N 1
ATOM 1902 C CA . VAL A 1 257 ? -30.680 -11.894 31.347 1.00 95.38 257 VAL A CA 1
ATOM 1903 C C . VAL A 1 257 ? -31.735 -12.832 31.914 1.00 95.38 257 VAL A C 1
ATOM 1905 O O . VAL A 1 257 ? -32.739 -13.111 31.263 1.00 95.38 257 VAL A O 1
ATOM 1908 N N . GLY A 1 258 ? -31.477 -13.377 33.106 1.00 92.31 258 GLY A N 1
ATOM 1909 C CA . GLY A 1 258 ? -32.364 -14.354 33.746 1.00 92.31 258 GLY A CA 1
ATOM 1910 C C . GLY A 1 258 ? -32.573 -15.621 32.907 1.00 92.31 258 GLY A C 1
ATOM 1911 O O . GLY A 1 258 ? -33.649 -16.203 32.931 1.00 92.31 258 GLY A O 1
ATOM 1912 N N . GLY A 1 259 ? -31.576 -16.007 32.100 1.00 90.38 259 GLY A N 1
ATOM 1913 C CA . GLY A 1 259 ? -31.664 -17.140 31.172 1.00 90.38 259 GLY A CA 1
ATOM 1914 C C . GLY A 1 259 ? -32.361 -16.843 29.837 1.00 90.38 259 GLY A C 1
ATOM 1915 O O . GLY A 1 259 ? -32.346 -17.697 28.956 1.00 90.38 259 GLY A O 1
ATOM 1916 N N . ARG A 1 260 ? -32.918 -15.639 29.636 1.00 93.75 260 ARG A N 1
ATOM 1917 C CA . ARG A 1 260 ? -33.543 -15.231 28.369 1.00 93.75 260 ARG A CA 1
ATOM 1918 C C . ARG A 1 260 ? -32.591 -14.394 27.522 1.00 93.75 260 ARG A C 1
ATOM 1920 O O . ARG A 1 260 ? -32.074 -13.386 27.998 1.00 93.75 260 ARG A O 1
ATOM 1927 N N . ASP A 1 261 ? -32.411 -14.764 26.258 1.00 95.81 261 ASP A N 1
ATOM 1928 C CA . ASP A 1 261 ? -31.709 -13.923 25.287 1.00 95.81 261 ASP A CA 1
ATOM 1929 C C . ASP A 1 261 ? -32.559 -12.684 24.955 1.00 95.81 261 ASP A C 1
ATOM 1931 O O . ASP A 1 261 ? -33.669 -12.786 24.431 1.00 95.81 261 ASP A O 1
ATOM 1935 N N . VAL A 1 262 ? -32.048 -11.504 25.305 1.00 96.25 262 VAL A N 1
ATOM 1936 C CA . VAL A 1 262 ? -32.689 -10.203 25.068 1.00 96.25 262 VAL A CA 1
ATOM 1937 C C . VAL A 1 262 ? -31.971 -9.393 23.984 1.00 96.25 262 VAL A C 1
ATOM 1939 O O . VAL A 1 262 ? -32.290 -8.222 23.782 1.00 96.25 262 VAL A O 1
ATOM 1942 N N . THR A 1 263 ? -31.033 -10.001 23.250 1.00 95.56 263 THR A N 1
ATOM 1943 C CA . THR A 1 263 ? -30.217 -9.337 22.217 1.00 95.56 263 THR A CA 1
ATOM 1944 C C . THR A 1 263 ? -31.076 -8.667 21.148 1.00 95.56 263 THR A C 1
ATOM 1946 O O . THR A 1 263 ? -30.828 -7.520 20.797 1.00 95.56 263 THR A O 1
ATOM 1949 N N . ALA A 1 264 ? -32.129 -9.340 20.672 1.00 93.00 264 ALA A N 1
ATOM 1950 C CA . ALA A 1 264 ? -33.021 -8.802 19.640 1.00 93.00 264 ALA A CA 1
ATOM 1951 C C . ALA A 1 264 ? -33.837 -7.580 20.106 1.00 93.00 264 ALA A C 1
ATOM 1953 O O . ALA A 1 264 ? -34.314 -6.803 19.283 1.00 93.00 264 ALA A O 1
ATOM 1954 N N . ALA A 1 265 ? -34.001 -7.394 21.420 1.00 92.88 265 ALA A N 1
ATOM 1955 C CA . ALA A 1 265 ? -34.646 -6.215 21.994 1.00 92.88 265 ALA A CA 1
ATOM 1956 C C . ALA A 1 265 ? -33.664 -5.051 22.221 1.00 92.88 265 ALA A C 1
ATOM 1958 O O . ALA A 1 265 ? -34.080 -3.975 22.656 1.00 92.88 265 ALA A O 1
ATOM 1959 N N . ALA A 1 266 ? -32.373 -5.269 21.966 1.00 95.19 266 ALA A N 1
ATOM 1960 C CA . ALA A 1 266 ? -31.318 -4.303 22.187 1.00 95.19 266 ALA A CA 1
ATOM 1961 C C . ALA A 1 266 ? -30.866 -3.638 20.883 1.00 95.19 266 ALA A C 1
ATOM 1963 O O . ALA A 1 266 ? -30.827 -4.244 19.814 1.00 95.19 266 ALA A O 1
ATOM 1964 N N . ARG A 1 267 ? -30.421 -2.388 20.993 1.00 96.38 267 ARG A N 1
ATOM 1965 C CA . ARG A 1 267 ? -29.607 -1.737 19.972 1.00 96.38 267 ARG A CA 1
ATOM 1966 C C . ARG A 1 267 ? -28.149 -2.123 20.199 1.00 96.38 267 ARG A C 1
ATOM 1968 O O . ARG A 1 267 ? -27.528 -1.661 21.157 1.00 96.38 267 ARG A O 1
ATOM 1975 N N . VAL A 1 268 ? -27.613 -2.953 19.312 1.00 95.19 268 VAL A N 1
ATOM 1976 C CA . VAL A 1 268 ? -26.227 -3.437 19.350 1.00 95.19 268 VAL A CA 1
ATOM 1977 C C . VAL A 1 268 ? -25.399 -2.720 18.283 1.00 95.19 268 VAL A C 1
ATOM 1979 O O . VAL A 1 268 ? -25.833 -2.559 17.146 1.00 95.19 268 VAL A O 1
ATOM 1982 N N . THR A 1 269 ? -24.197 -2.279 18.646 1.00 92.06 269 THR A N 1
ATOM 1983 C CA . THR A 1 269 ? -23.223 -1.642 17.742 1.00 92.06 269 THR A CA 1
ATOM 1984 C C . THR A 1 269 ? -21.836 -2.253 17.945 1.00 92.06 269 THR A C 1
ATOM 1986 O O . THR A 1 269 ? -21.661 -3.150 18.761 1.00 92.06 269 THR A O 1
ATOM 1989 N N . SER A 1 270 ? -20.806 -1.773 17.252 1.00 88.19 270 SER A N 1
ATOM 1990 C CA . SER A 1 270 ? -19.420 -2.193 17.517 1.00 88.19 270 SER A CA 1
ATOM 1991 C C . SER A 1 270 ? -18.823 -1.603 18.805 1.00 88.19 270 SER A C 1
ATOM 1993 O O . SER A 1 270 ? -17.745 -2.025 19.214 1.00 88.19 270 SER A O 1
ATOM 1995 N N . LEU A 1 271 ? -19.506 -0.654 19.456 1.00 91.12 271 LEU A N 1
ATOM 1996 C CA . LEU A 1 271 ? -19.007 0.072 20.636 1.00 91.12 271 LEU A CA 1
ATOM 1997 C C . LEU A 1 271 ? -19.830 -0.179 21.905 1.00 91.12 271 LEU A C 1
ATOM 1999 O O . LEU A 1 271 ? -19.383 0.105 23.018 1.00 91.12 271 LEU A O 1
ATOM 2003 N N . GLY A 1 272 ? -21.053 -0.676 21.752 1.00 93.94 272 GLY A N 1
ATOM 2004 C CA . GLY A 1 272 ? -21.935 -0.890 22.882 1.00 93.94 272 GLY A CA 1
ATOM 2005 C C . GLY A 1 272 ? -23.294 -1.472 22.528 1.00 93.94 272 GLY A C 1
ATOM 2006 O O . GLY A 1 272 ? -23.702 -1.533 21.364 1.00 93.94 272 GLY A O 1
ATOM 2007 N N . LEU A 1 273 ? -23.986 -1.843 23.595 1.00 97.06 273 LEU A N 1
ATOM 2008 C CA . LEU A 1 273 ? -25.324 -2.406 23.672 1.00 97.06 273 LEU A CA 1
ATOM 2009 C C . LEU A 1 273 ? -26.186 -1.464 24.519 1.00 97.06 273 LEU A C 1
ATOM 2011 O O . LEU A 1 273 ? -25.771 -1.042 25.601 1.00 97.06 273 LEU A O 1
ATOM 2015 N N . GLN A 1 274 ? -27.403 -1.190 24.058 1.00 96.81 274 GLN A N 1
ATOM 2016 C CA . GLN A 1 274 ? -28.437 -0.511 24.839 1.00 96.81 274 GLN A CA 1
ATOM 2017 C C . GLN A 1 274 ? -29.755 -1.277 24.749 1.00 96.81 274 GLN A C 1
ATOM 2019 O O . GLN A 1 274 ? -30.191 -1.617 23.653 1.00 96.81 274 GLN A O 1
ATOM 2024 N N . VAL A 1 275 ? -30.412 -1.526 25.879 1.00 96.25 275 VAL A N 1
ATOM 2025 C CA . VAL A 1 275 ? -31.728 -2.178 25.929 1.00 96.25 275 VAL A CA 1
ATOM 2026 C C . VAL A 1 275 ? -32.605 -1.507 26.978 1.00 96.25 275 VAL A C 1
ATOM 2028 O O . VAL A 1 275 ? -32.144 -1.193 28.073 1.00 96.25 275 VAL A O 1
ATOM 2031 N N . ALA A 1 276 ? -33.873 -1.268 26.646 1.00 94.94 276 ALA A N 1
ATOM 2032 C CA . ALA A 1 276 ? -34.826 -0.697 27.591 1.00 94.94 276 ALA A CA 1
ATOM 2033 C C . ALA A 1 276 ? -35.029 -1.651 28.777 1.00 94.94 276 ALA A C 1
ATOM 2035 O O . ALA A 1 276 ? -35.224 -2.853 28.592 1.00 94.94 276 ALA A O 1
ATOM 2036 N N . THR A 1 277 ? -35.007 -1.126 30.000 1.00 92.62 277 THR A N 1
ATOM 2037 C CA . THR A 1 277 ? -35.042 -1.934 31.227 1.00 92.62 277 THR A CA 1
ATOM 2038 C C . THR A 1 277 ? -36.296 -2.810 31.322 1.00 92.62 277 THR A C 1
ATOM 2040 O O . THR A 1 277 ? -36.229 -3.942 31.798 1.00 92.62 277 THR A O 1
ATOM 2043 N N . ASN A 1 278 ? -37.435 -2.350 30.798 1.00 91.81 278 ASN A N 1
ATOM 2044 C CA . ASN A 1 278 ? -38.673 -3.138 30.731 1.00 91.81 278 ASN A CA 1
ATOM 2045 C C . ASN A 1 278 ? -38.577 -4.371 29.805 1.00 91.81 278 ASN A C 1
ATOM 2047 O O . ASN A 1 278 ? -39.362 -5.306 29.946 1.00 91.81 278 ASN A O 1
ATOM 2051 N N . ARG A 1 279 ? -37.603 -4.418 28.885 1.00 92.31 279 ARG A N 1
ATOM 2052 C CA . ARG A 1 279 ? -37.325 -5.571 28.011 1.00 92.31 279 ARG A CA 1
ATOM 2053 C C . ARG A 1 279 ? -36.374 -6.587 28.645 1.00 92.31 279 ARG A C 1
ATOM 2055 O O . ARG A 1 279 ? -36.249 -7.693 28.125 1.00 92.31 279 ARG A O 1
ATOM 2062 N N . VAL A 1 280 ? -35.726 -6.248 29.757 1.00 88.25 280 VAL A N 1
ATOM 2063 C CA . VAL A 1 280 ? -34.724 -7.099 30.421 1.00 88.25 280 VAL A CA 1
ATOM 2064 C C . VAL A 1 280 ? -35.365 -8.146 31.346 1.00 88.25 280 VAL A C 1
ATOM 2066 O O . VAL A 1 280 ? -34.765 -9.185 31.600 1.00 88.25 280 VAL A O 1
ATOM 2069 N N . GLY A 1 281 ? -36.627 -7.942 31.744 1.00 84.81 281 GLY A N 1
ATOM 2070 C CA . GLY A 1 281 ? -37.402 -8.889 32.551 1.00 84.81 281 GLY A CA 1
ATOM 2071 C C . GLY A 1 281 ? -37.366 -8.601 34.062 1.00 84.81 281 GLY A C 1
ATOM 2072 O O . GLY A 1 281 ? -36.948 -7.512 34.474 1.00 84.81 281 GLY A O 1
ATOM 2073 N N . PRO A 1 282 ? -37.865 -9.541 34.888 1.00 85.56 282 PRO A N 1
ATOM 2074 C CA . PRO A 1 282 ? -37.897 -9.402 36.344 1.00 85.56 282 PRO A CA 1
ATOM 2075 C C . PRO A 1 282 ? -36.487 -9.369 36.953 1.00 85.56 282 PRO A C 1
ATOM 2077 O O . PRO A 1 282 ? -35.534 -9.882 36.371 1.00 85.56 282 PRO A O 1
ATOM 2080 N N . ARG A 1 283 ? -36.359 -8.726 38.119 1.00 87.38 283 ARG A N 1
ATOM 2081 C CA . ARG A 1 283 ? -35.101 -8.472 38.845 1.00 87.38 283 ARG A CA 1
ATOM 2082 C C . ARG A 1 283 ? -35.253 -8.927 40.312 1.00 87.38 283 ARG A C 1
ATOM 2084 O O . ARG A 1 283 ? -36.372 -8.824 40.812 1.00 87.38 283 ARG A O 1
ATOM 2091 N N . PRO A 1 284 ? -34.192 -9.389 41.002 1.00 91.50 284 PRO A N 1
ATOM 2092 C CA . PRO A 1 284 ? -32.814 -9.501 40.530 1.00 91.50 284 PRO A CA 1
ATOM 2093 C C . PRO A 1 284 ? -32.651 -10.564 39.443 1.00 91.50 284 PRO A C 1
ATOM 2095 O O . PRO A 1 284 ? -33.294 -11.609 39.477 1.00 91.50 284 PRO A O 1
ATOM 2098 N N . ALA A 1 285 ? -31.775 -10.304 38.476 1.00 92.62 285 ALA A N 1
ATOM 2099 C CA . ALA A 1 285 ? -31.465 -11.269 37.426 1.00 92.62 285 ALA A CA 1
ATOM 2100 C C . ALA A 1 285 ? -29.971 -11.305 37.115 1.00 92.62 285 ALA A C 1
ATOM 2102 O O . ALA A 1 285 ? -29.299 -10.272 37.078 1.00 92.62 285 ALA A O 1
ATOM 2103 N N . THR A 1 286 ? -29.457 -12.505 36.847 1.00 95.94 286 THR A N 1
ATOM 2104 C CA . THR A 1 286 ? -28.104 -12.689 36.320 1.00 95.94 286 THR A CA 1
ATOM 2105 C C . THR A 1 286 ? -28.072 -12.275 34.855 1.00 95.94 286 THR A C 1
ATOM 2107 O O . THR A 1 286 ? -28.800 -12.826 34.030 1.00 95.94 286 THR A O 1
ATOM 2110 N N . ALA A 1 287 ? -27.215 -11.314 34.543 1.00 96.12 287 ALA A N 1
ATOM 2111 C CA . ALA A 1 287 ? -26.908 -10.846 33.209 1.00 96.12 287 ALA A CA 1
ATOM 2112 C C . ALA A 1 287 ? -25.592 -11.468 32.725 1.00 96.12 287 ALA A C 1
ATOM 2114 O O . ALA A 1 287 ? -24.582 -11.454 33.428 1.00 96.12 287 ALA A O 1
ATOM 2115 N N . VAL A 1 288 ? -25.612 -12.013 31.514 1.00 97.31 288 VAL A N 1
ATOM 2116 C CA . VAL A 1 288 ? -24.473 -12.619 30.828 1.00 97.31 288 VAL A CA 1
ATOM 2117 C C . VAL A 1 288 ? -24.321 -11.923 29.483 1.00 97.31 288 VAL A C 1
ATOM 2119 O O . VAL A 1 288 ? -25.227 -11.958 28.653 1.00 97.31 288 VAL A O 1
ATOM 2122 N N . LEU A 1 289 ? -23.168 -11.300 29.263 1.00 97.19 289 LEU A N 1
ATOM 2123 C CA . LEU A 1 289 ? -22.796 -10.717 27.980 1.00 97.19 289 LEU A CA 1
ATOM 2124 C C . LEU A 1 289 ? -21.677 -11.543 27.356 1.00 97.19 289 LEU A C 1
ATOM 2126 O O . LEU A 1 289 ? -20.609 -11.699 27.954 1.00 97.19 289 LEU A O 1
ATOM 2130 N N . LEU A 1 290 ? -21.940 -12.049 26.156 1.00 97.00 290 LEU A N 1
ATOM 2131 C CA . LEU A 1 290 ? -20.965 -12.682 25.283 1.00 97.00 290 LEU A CA 1
ATOM 2132 C C . LEU A 1 290 ? -20.586 -11.679 24.196 1.00 97.00 290 LEU A C 1
ATOM 2134 O O . LEU A 1 290 ? -21.458 -11.136 23.512 1.00 97.00 290 LEU A O 1
ATOM 2138 N N . LEU A 1 291 ? -19.291 -11.424 24.061 1.00 94.62 291 LEU A N 1
ATOM 2139 C CA . LEU A 1 291 ? -18.728 -10.573 23.021 1.00 94.62 291 LEU A CA 1
ATOM 2140 C C . LEU A 1 291 ? -17.772 -11.406 22.182 1.00 94.62 291 LEU A C 1
ATOM 2142 O O . LEU A 1 291 ? -17.007 -12.179 22.749 1.00 94.62 291 LEU A O 1
ATOM 2146 N N . THR A 1 292 ? -17.775 -11.193 20.871 1.00 89.44 292 THR A N 1
ATOM 2147 C CA . THR A 1 292 ? -16.836 -11.831 19.945 1.00 89.44 292 THR A CA 1
ATOM 2148 C C . THR A 1 292 ? -16.312 -10.774 18.983 1.00 89.44 292 THR A C 1
ATOM 2150 O O . THR A 1 292 ? -17.076 -9.923 18.519 1.00 89.44 292 THR A O 1
ATOM 2153 N N . ASP A 1 293 ? -15.008 -10.768 18.734 1.00 85.75 293 ASP A N 1
ATOM 2154 C CA . ASP A 1 293 ? -14.419 -9.938 17.684 1.00 85.75 293 ASP A CA 1
ATOM 2155 C C . ASP A 1 293 ? -14.572 -10.596 16.298 1.00 85.75 293 ASP A C 1
ATOM 2157 O O . ASP A 1 293 ? -14.995 -11.746 16.174 1.00 85.75 293 ASP A O 1
ATOM 2161 N N . ARG A 1 294 ? -14.232 -9.877 15.225 1.00 80.12 294 ARG A N 1
ATOM 2162 C CA . ARG A 1 294 ? -14.301 -10.425 13.855 1.00 80.12 294 ARG A CA 1
ATOM 2163 C C . ARG A 1 294 ? -13.278 -11.534 13.576 1.00 80.12 294 ARG A C 1
ATOM 2165 O O . ARG A 1 294 ? -13.363 -12.172 12.529 1.00 80.12 294 ARG A O 1
ATOM 2172 N N . ALA A 1 295 ? -12.328 -11.764 14.479 1.00 67.38 295 ALA A N 1
ATOM 2173 C CA . ALA A 1 295 ? -11.358 -12.850 14.413 1.00 67.38 295 ALA A CA 1
ATOM 2174 C C . ALA A 1 295 ? -11.807 -14.105 15.184 1.00 67.38 295 ALA A C 1
ATOM 2176 O O . ALA A 1 295 ? -11.117 -15.121 15.129 1.00 67.38 295 ALA A O 1
ATOM 2177 N N . GLY A 1 296 ? -12.955 -14.061 15.869 1.00 78.44 296 GLY A N 1
ATOM 2178 C CA . GLY A 1 296 ? -13.497 -15.180 16.637 1.00 78.44 296 GLY A CA 1
ATOM 2179 C C . GLY A 1 296 ? -13.025 -15.246 18.092 1.00 78.44 296 GLY A C 1
ATOM 2180 O O . GLY A 1 296 ? -13.342 -16.215 18.778 1.00 78.44 296 GLY A O 1
ATOM 2181 N N . ASN A 1 297 ? -12.309 -14.239 18.599 1.00 81.25 297 ASN A N 1
ATOM 2182 C CA . ASN A 1 297 ? -11.945 -14.178 20.012 1.00 81.25 297 ASN A CA 1
ATOM 2183 C C . ASN A 1 297 ? -13.147 -13.728 20.833 1.00 81.25 297 ASN A C 1
ATOM 2185 O O . ASN A 1 297 ? -13.692 -12.644 20.609 1.00 81.25 297 ASN A O 1
ATOM 2189 N N . SER A 1 298 ? -13.523 -14.534 21.824 1.00 87.88 298 SER A N 1
ATOM 2190 C CA . SER A 1 298 ? -14.693 -14.266 22.654 1.00 87.88 298 SER A CA 1
ATOM 2191 C C . SER A 1 298 ? -14.347 -13.916 24.097 1.00 87.88 298 SER A C 1
ATOM 2193 O O . SER A 1 298 ? -13.341 -14.355 24.652 1.00 87.88 298 SER A O 1
ATOM 2195 N N . SER A 1 299 ? -15.225 -13.152 24.738 1.00 90.75 299 SER A N 1
ATOM 2196 C CA . SER A 1 299 ? -15.223 -12.945 26.181 1.00 90.75 299 SER A CA 1
ATOM 2197 C C . SER A 1 299 ? -16.623 -13.112 26.757 1.00 90.75 299 SER A C 1
ATOM 2199 O O . SER A 1 299 ? -17.638 -12.916 26.082 1.00 90.75 299 SER A O 1
ATOM 2201 N N . ARG A 1 300 ? -16.670 -13.481 28.039 1.00 94.44 300 ARG A N 1
ATOM 2202 C CA . ARG A 1 300 ? -17.904 -13.652 28.800 1.00 94.44 300 ARG A CA 1
ATOM 2203 C C . ARG A 1 300 ? -17.843 -12.802 30.057 1.00 94.44 300 ARG A C 1
ATOM 2205 O O . ARG A 1 300 ? -16.980 -13.005 30.903 1.00 94.44 300 ARG A O 1
ATOM 2212 N N . THR A 1 301 ? -18.786 -11.878 30.193 1.00 95.06 301 THR A N 1
ATOM 2213 C CA . THR A 1 301 ? -18.953 -11.058 31.398 1.00 95.06 301 THR A CA 1
ATOM 2214 C C . THR A 1 301 ? -20.262 -11.423 32.082 1.00 95.06 301 THR A C 1
ATOM 2216 O O . THR A 1 301 ? -21.296 -11.497 31.423 1.00 95.06 301 THR A O 1
ATOM 2219 N N . VAL A 1 302 ? -20.224 -11.631 33.399 1.00 96.44 302 VAL A N 1
ATOM 2220 C CA . VAL A 1 302 ? -21.400 -11.956 34.218 1.00 96.44 302 VAL A CA 1
ATOM 2221 C C . VAL A 1 302 ? -21.546 -10.916 35.325 1.00 96.44 302 VAL A C 1
ATOM 2223 O O . VAL A 1 302 ? -20.550 -10.528 35.932 1.00 96.44 302 VAL A O 1
ATOM 2226 N N . TRP A 1 303 ? -22.768 -10.444 35.565 1.00 95.50 303 TRP A N 1
ATOM 2227 C CA . TRP A 1 303 ? -23.108 -9.585 36.704 1.00 95.50 303 TRP A CA 1
ATOM 2228 C C . TRP A 1 303 ? -24.590 -9.724 37.068 1.00 95.50 303 TRP A C 1
ATOM 2230 O O . TRP A 1 303 ? -25.362 -10.339 36.338 1.00 95.50 303 TRP A O 1
ATOM 2240 N N . THR A 1 304 ? -25.001 -9.161 38.197 1.00 94.94 304 THR A N 1
ATOM 2241 C CA . THR A 1 304 ? -26.389 -9.142 38.667 1.00 94.94 304 THR A CA 1
ATOM 2242 C C . THR A 1 304 ? -27.012 -7.773 38.420 1.00 94.94 304 THR A C 1
ATOM 2244 O O . THR A 1 304 ? -26.383 -6.748 38.670 1.00 94.94 304 THR A O 1
ATOM 2247 N N . ILE A 1 305 ? -28.258 -7.741 37.952 1.00 92.56 305 ILE A N 1
ATOM 2248 C CA . ILE A 1 305 ? -29.046 -6.519 37.764 1.00 92.56 305 ILE A CA 1
ATOM 2249 C C . ILE A 1 305 ? -30.112 -6.454 38.859 1.00 92.56 305 ILE A C 1
ATOM 2251 O O . ILE A 1 305 ? -30.983 -7.320 38.895 1.00 92.56 305 ILE A O 1
ATOM 2255 N N . GLY A 1 306 ? -30.075 -5.406 39.686 1.00 85.94 306 GLY A N 1
ATOM 2256 C CA . GLY A 1 306 ? -31.099 -5.076 40.682 1.00 85.94 306 GLY A CA 1
ATOM 2257 C C . GLY A 1 306 ? -31.158 -6.009 41.890 1.00 85.94 306 GLY A C 1
ATOM 2258 O O . GLY A 1 306 ? -32.239 -6.534 42.150 1.00 85.94 306 GLY A O 1
ATOM 2259 N N . ARG A 1 307 ? -30.020 -6.215 42.573 1.00 74.38 307 ARG A N 1
ATOM 2260 C CA . ARG A 1 307 ? -30.011 -6.783 43.934 1.00 74.38 307 ARG A CA 1
ATOM 2261 C C . ARG A 1 307 ? -30.621 -5.811 44.930 1.00 74.38 307 ARG A C 1
ATOM 2263 O O . ARG A 1 307 ? -30.574 -4.595 44.651 1.00 74.38 307 ARG A O 1
#

Secondary structure (DSSP, 8-state):
-HHHHHHHHHTT---HHHHHHHHHHHHHH--TTS--TTSHHHHHHHHHHHHHTT-PPPHHHHHHHHHT--TTS--BSSTTSPB-HHHHHHHHHHHHHTT--TTSHHHHHHHHHHHHH--TTS-B-SSBTBPPBHHHHHHHHHHHHHTT--TTSGGG-BTTTB-HHHHHHHTB-TTS-BBSSTTS-B-HHHHHHHHHHHSS-PSS----S-----S---EEEEEES-TTPPP-SEEEEEEEPPTT---B-GGG-EEEETTEE-GGGEEE-SSEEEEEGGGT-SSSEEEEEEEEBTTS-EEEEEEEE--

Radius of gyration: 24.88 Å; chains: 1; bounding box: 60×41×72 Å